Protein AF-A0A952CA63-F1 (afdb_monomer_lite)

Sequence (198 aa):
MALFRSTAGQSPQILSKDRERIIAYALTPTALRRLRESGVRHGRNVPGRVLAALIRSGDAHSPRPADAAGQKTLFDDDTPDHLPRCELTGVVTDLHLVVYGEGQGTLAKLVGPEPRFLLQKATVLSIPLEAFSPAVLDTLETIGKVPMESAAVGTLRAWFRQDGEAAWRKLERELGKAQQDLNLGPAADELPLGDAGR

Foldseek 3Di:
DWFWADFPPDFTWIWDDAPQFIWTWGFDPVLVVLCVVLVHAHGDDADLLLVLVCLQVVGTDATDGPPDDPCSVSDDDDHSPLADAWPPPRDRGFWWFWWFDDDPDIATTTHHDPVCVVRVVRTPDIGTLSPDDPVNLVVCCVVVVHPPPHPRSVSNVVSNPPPSVVSSVVSSVVSVVVCVVDVDPHDPRGDPPPPPDD

Secondary structure (DSSP, 8-state):
-EEEE--TTS--EEEEEETTEEEEEEE-HHHHHHHHHTT--TT-EE-HHHHHHHHHTTSEEEEEE---TTGGGG--S---TTS---TTT---SS-EEEEEEETTEEEEEEE-HHHHHHHTTTEEEEEEGGG--HHHHHHHHHTTSS-TT-HHHHHHHHHHTS-HHHHHHHHHHHHHHHHHH------TTSPP------

pLDDT: mean 77.12, std 14.71, range [34.22, 93.88]

Radius of gyration: 18.75 Å; chains: 1; bounding box: 57×31×50 Å

Structure (mmCIF, N/CA/C/O backbone):
data_AF-A0A952CA63-F1
#
_entry.id   AF-A0A952CA63-F1
#
loop_
_atom_site.group_PDB
_atom_site.id
_atom_site.type_symbol
_atom_site.label_atom_id
_atom_site.label_alt_id
_atom_site.label_comp_id
_atom_site.label_asym_id
_atom_site.label_entity_id
_atom_site.label_seq_id
_atom_site.pdbx_PDB_ins_code
_atom_site.Cartn_x
_atom_site.Cartn_y
_atom_site.Cartn_z
_atom_site.occupancy
_atom_site.B_iso_or_equiv
_atom_site.auth_seq_id
_atom_site.auth_comp_id
_atom_site.auth_asym_id
_atom_site.auth_atom_id
_atom_site.pdbx_PDB_model_num
ATOM 1 N N . MET A 1 1 ? -1.271 -2.518 -15.057 1.00 69.44 1 MET A N 1
ATOM 2 C CA . MET A 1 1 ? 0.198 -2.555 -15.044 1.00 69.44 1 MET A CA 1
ATOM 3 C C . MET A 1 1 ? 0.650 -1.188 -14.584 1.00 69.44 1 MET A C 1
ATOM 5 O O . MET A 1 1 ? -0.044 -0.221 -14.865 1.00 69.44 1 MET A O 1
ATOM 9 N N . ALA A 1 2 ? 1.751 -1.091 -13.846 1.00 72.12 2 ALA A N 1
ATOM 10 C CA . ALA A 1 2 ? 2.246 0.192 -13.359 1.00 72.12 2 ALA A CA 1
ATOM 11 C C . ALA A 1 2 ? 3.431 0.652 -14.222 1.00 72.12 2 ALA A C 1
ATOM 13 O O . ALA A 1 2 ? 4.198 -0.188 -14.664 1.00 72.12 2 ALA A O 1
ATOM 14 N N . LEU A 1 3 ? 3.605 1.940 -14.497 1.00 79.00 3 LEU A N 1
ATOM 15 C CA . LEU A 1 3 ? 4.649 2.462 -15.382 1.00 79.00 3 LEU A CA 1
ATOM 16 C C . LEU A 1 3 ? 5.741 3.148 -14.565 1.00 79.00 3 LEU A C 1
ATOM 18 O O . LEU A 1 3 ? 5.467 4.117 -13.859 1.00 79.00 3 LEU A O 1
ATOM 22 N N . PHE A 1 4 ? 6.986 2.694 -14.681 1.00 79.62 4 PHE A N 1
ATOM 23 C CA . PHE A 1 4 ? 8.112 3.348 -14.021 1.00 79.62 4 PHE A CA 1
ATOM 24 C C . PHE A 1 4 ? 8.582 4.577 -14.810 1.00 79.62 4 PHE A C 1
ATOM 26 O O . PHE A 1 4 ? 8.867 4.502 -16.006 1.00 79.62 4 PHE A O 1
ATOM 33 N N . ARG A 1 5 ? 8.698 5.721 -14.129 1.00 78.62 5 ARG A N 1
ATOM 34 C CA . ARG A 1 5 ? 9.211 6.978 -14.676 1.00 78.62 5 ARG A CA 1
ATOM 35 C C . ARG A 1 5 ? 10.350 7.508 -13.816 1.00 78.62 5 ARG A C 1
ATOM 37 O O . ARG A 1 5 ? 10.195 7.761 -12.627 1.00 78.62 5 ARG A O 1
ATOM 44 N N . SER A 1 6 ? 11.482 7.748 -14.458 1.00 76.44 6 SER A N 1
ATOM 45 C CA . SER A 1 6 ? 12.632 8.449 -13.890 1.00 76.44 6 SER A CA 1
ATOM 46 C C . SER A 1 6 ? 13.142 9.417 -14.952 1.00 76.44 6 SER A C 1
ATOM 48 O O . SER A 1 6 ? 13.778 8.986 -15.906 1.00 76.44 6 SER A O 1
ATOM 50 N N . THR A 1 7 ? 12.739 10.685 -14.865 1.00 74.12 7 THR A N 1
ATOM 51 C CA . THR A 1 7 ? 13.134 11.754 -15.801 1.00 74.12 7 THR A CA 1
ATOM 52 C C . THR A 1 7 ? 14.061 12.721 -15.073 1.00 74.12 7 THR A C 1
ATOM 54 O O . THR A 1 7 ? 13.845 13.004 -13.892 1.00 74.12 7 THR A O 1
ATOM 57 N N . ALA A 1 8 ? 15.085 13.238 -15.755 1.00 64.44 8 ALA A N 1
ATOM 58 C CA . ALA A 1 8 ? 15.997 14.224 -15.181 1.00 64.44 8 ALA A CA 1
ATOM 59 C C . ALA A 1 8 ? 15.233 15.437 -14.606 1.00 64.44 8 ALA A C 1
ATOM 61 O O . ALA A 1 8 ? 14.340 15.988 -15.248 1.00 64.44 8 ALA A O 1
ATOM 62 N N . GLY A 1 9 ? 15.569 15.838 -13.375 1.00 64.69 9 GLY A N 1
ATOM 63 C CA . GLY A 1 9 ? 14.931 16.966 -12.682 1.00 64.69 9 GLY A CA 1
ATOM 64 C C . GLY A 1 9 ? 13.585 16.664 -12.006 1.00 64.69 9 GLY A C 1
ATOM 65 O O . GLY A 1 9 ? 13.029 17.556 -11.372 1.00 64.69 9 GLY A O 1
ATOM 66 N N . GLN A 1 10 ? 13.066 15.432 -12.088 1.00 70.56 10 GLN A N 1
ATOM 67 C CA . GLN A 1 10 ? 11.854 15.001 -11.380 1.00 70.56 10 GLN A CA 1
ATOM 68 C C . GLN A 1 10 ? 12.144 13.827 -10.439 1.00 70.56 10 GLN A C 1
ATOM 70 O O . GLN A 1 10 ? 12.993 12.979 -10.719 1.00 70.56 10 GLN A O 1
ATOM 75 N N . SER A 1 11 ? 11.417 13.752 -9.320 1.00 75.31 11 SER A N 1
ATOM 76 C CA . SER A 1 11 ? 11.492 12.592 -8.430 1.00 75.31 11 SER A CA 1
ATOM 77 C C . SER A 1 11 ? 11.024 11.326 -9.165 1.00 75.31 11 SER A C 1
ATOM 79 O O . SER A 1 11 ? 10.005 11.371 -9.862 1.00 75.31 11 SER A O 1
ATOM 81 N N . PRO A 1 12 ? 11.743 10.196 -9.032 1.00 83.50 12 PRO A N 1
ATOM 82 C CA . PRO A 1 12 ? 11.342 8.941 -9.650 1.00 83.50 12 PRO A CA 1
ATOM 83 C C . PRO A 1 12 ? 9.990 8.492 -9.097 1.00 83.50 12 PRO A C 1
ATOM 85 O O . PRO A 1 12 ? 9.714 8.626 -7.903 1.00 83.50 12 PRO A O 1
ATOM 88 N N . GLN A 1 13 ? 9.150 7.949 -9.969 1.00 86.31 13 GLN A N 1
ATOM 89 C CA . GLN A 1 13 ? 7.789 7.566 -9.622 1.00 86.31 13 GLN A CA 1
ATOM 90 C C . GLN A 1 13 ? 7.321 6.333 -10.391 1.00 86.31 13 GLN A C 1
ATOM 92 O O . GLN A 1 13 ? 7.769 6.068 -11.507 1.00 86.31 13 GLN A O 1
ATOM 97 N N . ILE A 1 14 ? 6.380 5.599 -9.808 1.00 86.19 14 ILE A N 1
ATOM 98 C CA . ILE A 1 14 ? 5.571 4.609 -10.518 1.00 86.19 14 ILE A CA 1
ATOM 99 C C . ILE A 1 14 ? 4.185 5.203 -10.731 1.00 86.19 14 ILE A C 1
ATOM 101 O O . ILE A 1 14 ? 3.548 5.656 -9.786 1.00 86.19 14 ILE A O 1
ATOM 105 N N . LEU A 1 15 ? 3.707 5.189 -11.967 1.00 83.75 15 LEU A N 1
ATOM 106 C CA . LEU A 1 15 ? 2.344 5.563 -12.307 1.00 83.75 15 LEU A CA 1
ATOM 107 C C . LEU A 1 15 ? 1.458 4.312 -12.338 1.00 83.75 15 LEU A C 1
ATOM 109 O O . LEU A 1 15 ? 1.851 3.304 -12.915 1.00 83.75 15 LEU A O 1
ATOM 113 N N . SER A 1 16 ? 0.262 4.355 -11.762 1.00 80.94 16 SER A N 1
ATOM 114 C CA . SER A 1 16 ? -0.728 3.274 -11.867 1.00 80.94 16 SER A CA 1
ATOM 115 C C . SER A 1 16 ? -2.112 3.847 -12.131 1.00 80.94 16 SER A C 1
ATOM 117 O O . SER A 1 16 ? -2.449 4.915 -11.622 1.00 80.94 16 SER A O 1
ATOM 119 N N . LYS A 1 17 ? -2.934 3.121 -12.888 1.00 77.50 17 LYS A N 1
ATOM 120 C CA . LYS A 1 17 ? -4.353 3.440 -13.074 1.00 77.50 17 LYS A CA 1
ATOM 121 C C . LYS A 1 17 ? -5.175 2.857 -11.918 1.00 77.50 17 LYS A C 1
ATOM 123 O O . LYS A 1 17 ? -4.994 1.697 -11.570 1.00 77.50 17 LYS A O 1
ATOM 128 N N . ASP A 1 18 ? -6.072 3.640 -11.332 1.00 73.44 18 ASP A N 1
ATOM 129 C CA . ASP A 1 18 ? -7.148 3.172 -10.449 1.00 73.44 18 ASP A CA 1
ATOM 130 C C . ASP A 1 18 ? -8.469 3.716 -10.983 1.00 73.44 18 ASP A C 1
ATOM 132 O O . ASP A 1 18 ? -8.756 4.914 -10.886 1.00 73.44 18 ASP A O 1
ATOM 136 N N . ARG A 1 19 ? -9.263 2.830 -11.595 1.00 73.31 19 ARG A N 1
ATOM 137 C CA . ARG A 1 19 ? -10.460 3.201 -12.364 1.00 73.31 19 ARG A CA 1
ATOM 138 C C . ARG A 1 19 ? -10.118 4.298 -13.384 1.00 73.31 19 ARG A C 1
ATOM 140 O O . ARG A 1 19 ? -9.200 4.134 -14.172 1.00 73.31 19 ARG A O 1
ATOM 147 N N . GLU A 1 20 ? -10.792 5.443 -13.339 1.00 70.56 20 GLU A N 1
ATOM 148 C CA . GLU A 1 20 ? -10.568 6.571 -14.255 1.00 70.56 20 GLU A CA 1
ATOM 149 C C . GLU A 1 20 ? -9.397 7.489 -13.862 1.00 70.56 20 GLU A C 1
ATOM 151 O O . GLU A 1 20 ? -9.141 8.493 -14.534 1.00 70.56 20 GLU A O 1
ATOM 156 N N . ARG A 1 21 ? -8.701 7.199 -12.755 1.00 72.69 21 ARG A N 1
ATOM 157 C CA . ARG A 1 21 ? -7.649 8.059 -12.202 1.00 72.69 21 ARG A CA 1
ATOM 158 C C . ARG A 1 21 ? -6.273 7.463 -12.437 1.00 72.69 21 ARG A C 1
ATOM 160 O O . ARG A 1 21 ? -6.087 6.253 -12.366 1.00 72.69 21 ARG A O 1
ATOM 167 N N . ILE A 1 22 ? -5.295 8.335 -12.657 1.00 77.19 22 ILE A N 1
ATOM 168 C CA . ILE A 1 22 ? -3.884 7.958 -12.711 1.00 77.19 22 ILE A CA 1
ATOM 169 C C . ILE A 1 22 ? -3.218 8.495 -11.459 1.00 77.19 22 ILE A C 1
ATOM 171 O O . ILE A 1 22 ? -3.373 9.662 -11.096 1.00 77.19 22 ILE A O 1
ATOM 175 N N . ILE A 1 23 ? -2.515 7.600 -10.788 1.00 79.38 23 ILE A N 1
ATOM 176 C CA . ILE A 1 23 ? -1.904 7.817 -9.493 1.00 79.38 23 ILE A CA 1
ATOM 177 C C . ILE A 1 23 ? -0.400 7.733 -9.670 1.00 79.38 23 ILE A C 1
ATOM 179 O O . ILE A 1 23 ? 0.098 6.777 -10.262 1.00 79.38 23 ILE A O 1
ATOM 183 N N . ALA A 1 24 ? 0.314 8.708 -9.125 1.00 82.69 24 ALA A N 1
ATOM 184 C CA . ALA A 1 24 ? 1.762 8.697 -9.041 1.00 82.69 24 ALA A CA 1
ATOM 185 C C . ALA A 1 24 ? 2.214 8.302 -7.633 1.00 82.69 24 ALA A C 1
ATO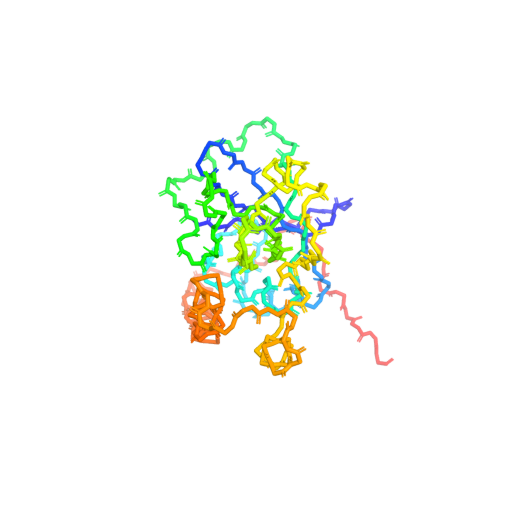M 187 O O . ALA A 1 24 ? 1.832 8.947 -6.659 1.00 82.69 24 ALA A O 1
ATOM 188 N N . TYR A 1 25 ? 3.046 7.267 -7.545 1.00 84.19 25 TYR A N 1
ATOM 189 C CA . TYR A 1 25 ? 3.726 6.829 -6.329 1.00 84.19 25 TYR A CA 1
ATOM 190 C C . TYR A 1 25 ? 5.180 7.284 -6.387 1.00 84.19 25 TYR A C 1
ATOM 192 O O . TYR A 1 25 ? 5.930 6.821 -7.248 1.00 84.19 25 TYR A O 1
ATOM 200 N N . ALA A 1 26 ? 5.581 8.177 -5.487 1.00 86.12 26 ALA A N 1
ATOM 201 C CA . ALA A 1 26 ? 6.966 8.623 -5.391 1.00 86.12 26 ALA A CA 1
ATOM 202 C C . ALA A 1 26 ? 7.845 7.500 -4.830 1.00 86.12 26 ALA A C 1
ATOM 204 O O . ALA A 1 26 ? 7.442 6.800 -3.902 1.00 86.12 26 ALA A O 1
ATOM 205 N N . LEU A 1 27 ? 9.043 7.336 -5.386 1.00 86.88 27 LEU A N 1
ATOM 206 C CA . LEU A 1 27 ? 9.969 6.271 -5.016 1.00 86.88 27 LEU A CA 1
ATOM 207 C C . LEU A 1 27 ? 11.118 6.780 -4.144 1.00 86.88 27 LEU A C 1
ATOM 209 O O . LEU A 1 27 ? 11.661 7.862 -4.380 1.00 86.88 27 LEU A O 1
ATOM 213 N N . THR A 1 28 ? 11.544 5.960 -3.183 1.00 86.50 28 THR A N 1
ATOM 214 C CA . THR A 1 28 ? 12.791 6.183 -2.438 1.00 86.50 28 THR A CA 1
ATOM 215 C C . THR A 1 28 ? 14.017 5.910 -3.330 1.00 86.50 28 THR A C 1
ATOM 217 O O . THR A 1 28 ? 13.923 5.203 -4.342 1.00 86.50 28 THR A O 1
ATOM 220 N N . PRO A 1 29 ? 15.214 6.414 -2.969 1.00 85.69 29 PRO A N 1
ATOM 221 C CA . PRO A 1 29 ? 16.451 6.047 -3.662 1.00 85.69 29 PRO A CA 1
ATOM 222 C C . PRO A 1 29 ? 16.732 4.535 -3.642 1.00 85.69 29 PRO A C 1
ATOM 224 O O . PRO A 1 29 ? 17.257 3.992 -4.615 1.00 85.69 29 PRO A O 1
ATOM 227 N N . THR A 1 30 ? 16.352 3.851 -2.558 1.00 86.88 30 THR A N 1
ATOM 228 C CA . THR A 1 30 ? 16.468 2.392 -2.413 1.00 86.88 30 THR A CA 1
ATOM 229 C C . THR A 1 30 ? 15.586 1.669 -3.428 1.00 86.88 30 THR A C 1
ATOM 231 O O . THR A 1 30 ? 16.068 0.796 -4.151 1.00 86.88 30 THR A O 1
ATOM 234 N N . ALA A 1 31 ? 14.327 2.095 -3.562 1.00 87.50 31 ALA A N 1
ATOM 235 C CA . ALA A 1 31 ? 13.388 1.581 -4.555 1.00 87.50 31 ALA A CA 1
ATOM 236 C C . ALA A 1 31 ? 13.909 1.742 -5.986 1.00 87.50 31 ALA A C 1
ATOM 238 O O . ALA A 1 31 ? 13.873 0.803 -6.783 1.00 87.50 31 ALA A O 1
ATOM 239 N N . LEU A 1 32 ? 14.413 2.941 -6.302 1.00 87.50 32 LEU A N 1
ATOM 240 C CA . LEU A 1 32 ? 14.979 3.264 -7.607 1.00 87.50 32 LEU A CA 1
ATOM 241 C C . LEU A 1 32 ? 16.140 2.327 -7.948 1.00 87.50 32 LEU A C 1
ATOM 243 O O . LEU A 1 32 ? 16.197 1.793 -9.057 1.00 87.50 32 LEU A O 1
ATOM 247 N N . ARG A 1 33 ? 17.059 2.128 -6.997 1.00 85.12 33 ARG A N 1
ATOM 248 C CA . ARG A 1 33 ? 18.209 1.242 -7.176 1.00 85.12 33 ARG A CA 1
ATOM 249 C C . ARG A 1 33 ? 17.755 -0.190 -7.441 1.00 85.12 33 ARG A C 1
ATOM 251 O O . ARG A 1 33 ? 18.141 -0.751 -8.461 1.00 85.12 33 ARG A O 1
ATOM 258 N N . ARG A 1 34 ? 16.865 -0.722 -6.599 1.00 87.94 34 ARG A N 1
ATOM 259 C CA . ARG A 1 34 ? 16.348 -2.090 -6.727 1.00 87.94 34 ARG A CA 1
ATOM 260 C C . ARG A 1 34 ? 15.659 -2.321 -8.073 1.00 87.94 34 ARG A C 1
ATOM 262 O O . ARG A 1 34 ? 15.943 -3.303 -8.745 1.00 87.94 34 ARG A O 1
ATOM 269 N N . LEU A 1 35 ? 14.810 -1.389 -8.516 1.00 86.69 35 LEU A N 1
ATOM 270 C CA . LEU A 1 35 ? 14.164 -1.467 -9.833 1.00 86.69 35 LEU A CA 1
ATOM 271 C C . LEU A 1 35 ? 15.193 -1.531 -10.970 1.00 86.69 35 LEU A C 1
ATOM 273 O O . LEU A 1 35 ? 15.054 -2.345 -11.883 1.00 86.69 35 LEU A O 1
ATOM 277 N N . ARG A 1 36 ? 16.237 -0.700 -10.910 1.00 83.75 36 ARG A N 1
ATOM 278 C CA . ARG A 1 36 ? 17.289 -0.666 -11.934 1.00 83.75 36 ARG A CA 1
ATOM 279 C C . ARG A 1 36 ? 18.155 -1.919 -11.947 1.00 83.75 36 ARG A C 1
ATOM 281 O O . ARG A 1 36 ? 18.474 -2.395 -13.039 1.00 83.75 36 ARG A O 1
ATOM 288 N N . GLU A 1 37 ? 18.504 -2.437 -10.772 1.00 82.75 37 GLU A N 1
ATOM 289 C CA . GLU A 1 37 ? 19.232 -3.700 -10.591 1.00 82.75 37 GLU A CA 1
ATOM 290 C C . GLU A 1 37 ? 18.433 -4.884 -11.146 1.00 82.75 37 GLU A C 1
ATOM 292 O O . GLU A 1 37 ? 18.996 -5.725 -11.840 1.00 82.75 37 GLU A O 1
ATOM 297 N N . SER A 1 38 ? 17.106 -4.888 -10.973 1.00 80.56 38 SER A N 1
ATOM 298 C CA . SER A 1 38 ? 16.209 -5.869 -11.601 1.00 80.56 38 SER A CA 1
ATOM 299 C C . SER A 1 38 ? 15.995 -5.650 -13.112 1.00 80.56 38 SER A C 1
ATOM 301 O O . SER A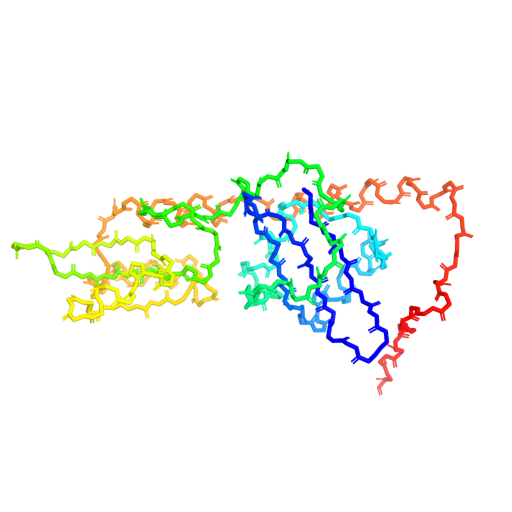 1 38 ? 15.189 -6.350 -13.722 1.00 80.56 38 SER A O 1
ATOM 303 N N . GLY A 1 39 ? 16.679 -4.681 -13.732 1.00 78.19 39 GLY A N 1
ATOM 304 C CA . GLY A 1 39 ? 16.615 -4.414 -15.174 1.00 78.19 39 GLY A CA 1
ATOM 305 C C . GLY A 1 39 ? 15.479 -3.484 -15.616 1.00 78.19 39 GLY A C 1
ATOM 306 O O . GLY A 1 39 ? 15.317 -3.240 -16.811 1.00 78.19 39 GLY A O 1
ATOM 307 N N . VAL A 1 40 ? 14.694 -2.922 -14.690 1.00 83.44 40 VAL A N 1
ATOM 308 C CA . VAL A 1 40 ? 13.639 -1.957 -15.031 1.00 83.44 40 VAL A CA 1
ATOM 309 C C . VAL A 1 40 ? 14.287 -0.636 -15.459 1.00 83.44 40 VAL A C 1
ATOM 311 O O . VAL A 1 40 ? 15.230 -0.143 -14.834 1.00 83.44 40 VAL A O 1
ATOM 314 N N . ARG A 1 41 ? 13.791 -0.065 -16.557 1.00 82.62 41 ARG A N 1
ATOM 315 C CA . ARG A 1 41 ? 14.257 1.199 -17.150 1.00 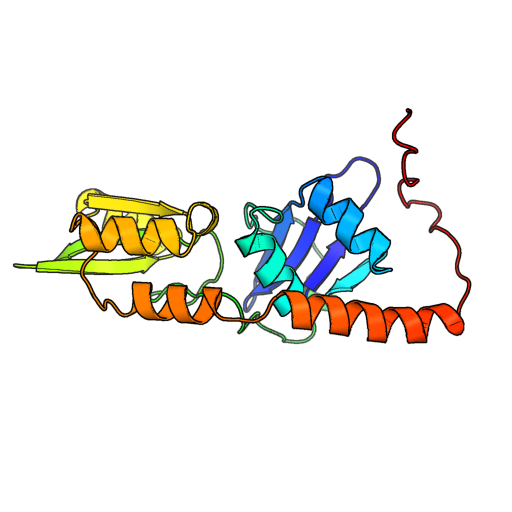82.62 41 ARG A CA 1
ATOM 316 C C . ARG A 1 41 ? 13.101 2.175 -17.295 1.00 82.62 41 ARG A C 1
ATOM 318 O O . ARG A 1 41 ? 11.940 1.765 -17.230 1.00 82.62 41 ARG A O 1
ATOM 325 N N . HIS A 1 42 ? 13.416 3.454 -17.490 1.00 78.94 42 HIS A N 1
ATOM 326 C CA . HIS A 1 42 ? 12.411 4.486 -17.745 1.00 78.94 42 HIS A CA 1
ATOM 327 C C . HIS A 1 42 ? 11.387 4.030 -18.802 1.00 78.94 42 HIS A C 1
ATOM 329 O O . HIS A 1 42 ? 11.755 3.462 -19.828 1.00 78.94 42 HIS A O 1
ATOM 335 N N . GLY A 1 43 ? 10.097 4.264 -18.549 1.00 73.44 43 GLY A N 1
ATOM 336 C CA . GLY A 1 43 ? 9.020 3.947 -19.488 1.00 73.44 43 GLY A CA 1
ATOM 337 C C . GLY A 1 43 ? 8.666 2.459 -19.567 1.00 73.44 43 GLY A C 1
ATOM 338 O O . GLY A 1 43 ? 7.849 2.075 -20.401 1.00 73.44 43 GLY A O 1
ATOM 339 N N . ARG A 1 44 ? 9.250 1.603 -18.717 1.00 79.62 44 ARG A N 1
ATOM 340 C CA . ARG A 1 44 ? 8.884 0.183 -18.638 1.00 79.62 44 ARG A CA 1
ATOM 341 C C . ARG A 1 44 ? 7.757 -0.064 -17.648 1.00 79.62 44 ARG A C 1
ATOM 343 O O . ARG A 1 44 ? 7.667 0.567 -16.592 1.00 79.62 44 ARG A O 1
ATOM 350 N N . ASN A 1 45 ? 6.936 -1.052 -17.989 1.00 79.19 45 ASN A N 1
ATOM 351 C CA . ASN A 1 45 ? 5.905 -1.547 -17.099 1.00 79.19 45 ASN A CA 1
ATOM 352 C C . ASN A 1 45 ? 6.514 -2.380 -15.965 1.00 79.19 45 ASN A C 1
ATOM 354 O O . ASN A 1 45 ? 7.454 -3.151 -16.151 1.00 79.19 45 ASN A O 1
ATOM 358 N N . VAL A 1 46 ? 5.911 -2.240 -14.797 1.00 81.31 46 VAL A N 1
ATOM 359 C CA . VAL A 1 46 ? 6.213 -2.903 -13.542 1.00 81.31 46 VAL A CA 1
ATOM 360 C C . VAL A 1 46 ? 4.952 -3.663 -13.115 1.00 81.31 46 VAL A C 1
ATOM 362 O O . VAL A 1 46 ? 3.845 -3.107 -13.155 1.00 81.31 46 VAL A O 1
ATOM 365 N N . PRO A 1 47 ? 5.073 -4.936 -12.704 1.00 82.56 47 PRO A N 1
ATOM 366 C CA . PRO A 1 47 ? 3.938 -5.697 -12.203 1.00 82.56 47 PRO A CA 1
ATOM 367 C C . PRO A 1 47 ? 3.294 -5.018 -10.988 1.00 82.56 47 PRO A C 1
ATOM 369 O O . PRO A 1 47 ? 3.990 -4.565 -10.080 1.00 82.56 47 PRO A O 1
ATOM 372 N N . GLY A 1 48 ? 1.960 -5.030 -10.900 1.00 79.50 48 GLY A N 1
ATOM 373 C CA . GLY A 1 48 ? 1.241 -4.434 -9.763 1.00 79.50 48 GLY A CA 1
ATOM 374 C C . GLY A 1 48 ? 1.644 -5.022 -8.402 1.00 79.50 48 GLY A C 1
ATOM 375 O O . GLY A 1 48 ? 1.649 -4.319 -7.397 1.00 79.50 48 GLY A O 1
ATOM 376 N N . ARG A 1 49 ? 2.075 -6.291 -8.364 1.00 82.62 49 ARG A N 1
ATOM 377 C CA . ARG A 1 49 ? 2.610 -6.935 -7.148 1.00 82.62 49 ARG A CA 1
ATOM 378 C C . ARG A 1 49 ? 3.950 -6.358 -6.690 1.00 82.62 49 ARG A C 1
ATOM 380 O O . ARG A 1 49 ? 4.214 -6.339 -5.494 1.00 82.62 49 ARG A O 1
ATOM 387 N N . VAL A 1 50 ? 4.780 -5.887 -7.620 1.00 85.62 50 VAL A N 1
ATOM 388 C CA . VAL A 1 50 ? 6.048 -5.216 -7.302 1.00 85.62 50 VAL A CA 1
ATOM 389 C C . VAL A 1 50 ? 5.765 -3.834 -6.718 1.00 85.62 50 VAL A C 1
ATOM 391 O O . VAL A 1 50 ? 6.325 -3.492 -5.683 1.00 85.62 50 VAL A O 1
ATOM 394 N N . LEU A 1 51 ? 4.812 -3.091 -7.293 1.00 85.75 51 LEU A N 1
ATOM 395 C CA . LEU A 1 51 ? 4.320 -1.845 -6.696 1.00 85.75 51 LEU A CA 1
ATOM 396 C C . LEU A 1 51 ? 3.755 -2.078 -5.282 1.00 85.75 51 LEU A C 1
ATOM 398 O O . LEU A 1 51 ? 4.119 -1.365 -4.353 1.00 85.75 51 LEU A O 1
ATOM 402 N N . ALA A 1 52 ? 2.931 -3.112 -5.088 1.00 83.25 52 ALA A N 1
ATOM 403 C CA . ALA A 1 52 ? 2.416 -3.474 -3.767 1.00 83.25 52 ALA A CA 1
ATOM 404 C C . ALA A 1 52 ? 3.540 -3.822 -2.775 1.00 83.25 52 ALA A C 1
ATOM 406 O O . ALA A 1 52 ? 3.475 -3.434 -1.611 1.00 83.25 52 ALA A O 1
ATOM 407 N N . ALA A 1 53 ? 4.587 -4.524 -3.221 1.00 86.06 53 ALA A N 1
ATOM 408 C CA . ALA A 1 53 ? 5.751 -4.823 -2.393 1.00 86.06 53 ALA A CA 1
ATOM 409 C C . ALA A 1 53 ? 6.506 -3.553 -1.973 1.00 86.06 53 ALA A C 1
ATOM 411 O O . ALA A 1 53 ? 6.826 -3.427 -0.796 1.00 86.06 53 ALA A O 1
ATOM 412 N N . LEU A 1 54 ? 6.717 -2.612 -2.900 1.00 87.94 54 LEU A N 1
ATOM 413 C CA . LEU A 1 54 ? 7.361 -1.325 -2.622 1.00 87.94 54 LEU A CA 1
ATOM 414 C C . LEU A 1 54 ? 6.552 -0.469 -1.639 1.00 87.94 54 LEU A C 1
ATOM 416 O O . LEU A 1 54 ? 7.124 0.156 -0.755 1.00 87.94 54 LEU A O 1
ATOM 420 N N . ILE A 1 55 ? 5.221 -0.457 -1.747 1.00 84.50 55 ILE A N 1
ATOM 421 C CA . ILE A 1 55 ? 4.368 0.265 -0.788 1.00 84.50 55 ILE A CA 1
ATOM 422 C C . ILE A 1 55 ? 4.505 -0.349 0.613 1.00 84.50 55 ILE A C 1
ATOM 424 O O . ILE A 1 55 ? 4.651 0.378 1.591 1.00 84.50 55 ILE A O 1
ATOM 428 N N . ARG A 1 56 ? 4.525 -1.687 0.721 1.00 82.50 56 ARG A N 1
ATOM 429 C CA . ARG A 1 56 ? 4.687 -2.385 2.012 1.00 82.50 56 ARG A CA 1
ATOM 430 C C . ARG A 1 56 ? 6.035 -2.143 2.677 1.00 82.50 56 ARG A C 1
ATOM 432 O O . ARG A 1 56 ? 6.085 -2.104 3.899 1.00 82.50 56 ARG A O 1
ATOM 439 N N . SER A 1 57 ? 7.116 -2.035 1.905 1.00 82.81 57 SER A N 1
ATOM 440 C CA . SER A 1 57 ? 8.443 -1.750 2.463 1.00 82.81 57 SER A CA 1
ATOM 441 C C . SER A 1 57 ? 8.658 -0.270 2.775 1.00 82.81 57 SER A C 1
ATOM 443 O O . SER A 1 57 ? 9.709 0.081 3.303 1.00 82.81 57 SER A O 1
ATOM 445 N N . GLY A 1 58 ? 7.685 0.597 2.467 1.00 80.12 58 GLY A N 1
ATOM 446 C CA . GLY A 1 58 ? 7.871 2.040 2.564 1.00 80.12 58 GLY A CA 1
ATOM 447 C C . GLY A 1 58 ? 8.891 2.553 1.546 1.00 80.12 58 GLY A C 1
ATOM 448 O O . GLY A 1 58 ? 9.628 3.484 1.825 1.00 80.12 58 GLY A O 1
ATOM 449 N N . ASP A 1 59 ? 8.971 1.926 0.377 1.00 86.19 59 ASP A N 1
ATOM 450 C CA . ASP A 1 59 ? 9.837 2.327 -0.733 1.00 86.19 59 ASP A CA 1
ATOM 451 C C . ASP A 1 59 ? 9.070 3.062 -1.845 1.00 86.19 59 ASP A C 1
ATOM 453 O O . ASP A 1 59 ? 9.664 3.697 -2.720 1.00 86.19 59 ASP A O 1
ATOM 457 N N . ALA A 1 60 ? 7.739 2.999 -1.797 1.00 85.56 60 ALA A N 1
ATOM 458 C CA . ALA A 1 60 ? 6.831 3.786 -2.615 1.00 85.56 60 ALA A CA 1
ATOM 459 C C . ALA A 1 60 ? 5.811 4.495 -1.714 1.00 85.56 60 ALA A C 1
ATOM 461 O O . ALA A 1 60 ? 5.124 3.848 -0.923 1.00 85.56 60 ALA A O 1
ATOM 462 N N . HIS A 1 61 ? 5.690 5.816 -1.850 1.00 79.69 61 HIS A N 1
ATOM 463 C CA . HIS A 1 61 ? 4.866 6.648 -0.971 1.00 79.69 61 HIS A CA 1
ATOM 464 C C . HIS A 1 61 ? 3.959 7.614 -1.730 1.00 79.69 61 HIS A C 1
ATOM 466 O O . HIS A 1 61 ? 4.251 8.008 -2.859 1.00 79.69 61 HIS A O 1
ATOM 472 N N . SER A 1 62 ? 2.924 8.087 -1.022 1.00 63.16 62 SER A N 1
ATOM 473 C CA . SER A 1 62 ? 2.109 9.257 -1.372 1.00 63.16 62 SER A CA 1
ATOM 474 C C . SER A 1 62 ? 1.510 9.193 -2.780 1.00 63.16 62 SER A C 1
ATOM 476 O O . SER A 1 62 ? 2.037 9.828 -3.695 1.00 63.16 62 SER A O 1
ATOM 478 N N . PRO A 1 63 ? 0.379 8.487 -2.954 1.00 63.97 63 PRO A N 1
ATOM 479 C CA . PRO A 1 63 ? -0.377 8.535 -4.193 1.00 63.97 63 PRO A CA 1
ATOM 480 C C . PRO A 1 63 ? -0.900 9.957 -4.427 1.00 63.97 63 PRO A C 1
ATOM 482 O O . PRO A 1 63 ? -1.850 10.396 -3.779 1.00 63.97 63 PRO A O 1
ATOM 485 N N . ARG A 1 64 ? -0.283 10.692 -5.351 1.00 63.34 64 ARG A N 1
ATOM 486 C CA . ARG A 1 64 ? -0.809 11.981 -5.824 1.00 63.34 64 ARG A CA 1
ATOM 487 C C . ARG A 1 64 ? -1.558 11.768 -7.136 1.00 63.34 64 ARG A C 1
ATOM 489 O O . ARG A 1 64 ? -1.167 10.883 -7.904 1.00 63.34 64 ARG A O 1
ATOM 496 N N . PRO A 1 65 ? -2.616 12.551 -7.421 1.00 58.59 65 PRO A N 1
ATOM 497 C CA . PRO A 1 65 ? -3.133 12.639 -8.778 1.00 58.59 65 PRO A CA 1
ATOM 498 C C . PRO A 1 65 ? -1.961 12.928 -9.715 1.00 58.59 65 PRO A C 1
ATOM 500 O O . PRO A 1 65 ? -1.166 13.833 -9.457 1.00 58.59 65 PRO A O 1
ATOM 503 N N . ALA A 1 66 ? -1.795 12.111 -10.750 1.00 59.09 66 ALA A N 1
ATOM 504 C CA . ALA A 1 66 ? -0.765 12.370 -11.734 1.00 59.09 66 ALA A CA 1
ATOM 505 C C . ALA A 1 66 ? -1.210 13.572 -12.578 1.00 59.09 66 ALA A C 1
ATOM 507 O O . ALA A 1 66 ? -2.089 13.455 -13.432 1.00 59.09 66 ALA A O 1
ATOM 508 N N . ASP A 1 67 ? -0.615 14.736 -12.323 1.00 48.88 67 ASP A N 1
ATOM 509 C CA . ASP A 1 67 ? -0.840 15.943 -13.113 1.00 48.88 67 ASP A CA 1
ATOM 510 C C . ASP A 1 67 ? -0.148 15.800 -14.475 1.00 48.88 67 ASP A C 1
ATOM 512 O O . ASP A 1 67 ? 0.955 16.301 -14.688 1.00 48.88 67 ASP A O 1
ATOM 516 N N . ALA A 1 68 ? -0.754 15.081 -15.421 1.00 47.97 68 ALA A N 1
ATOM 517 C CA . ALA A 1 68 ? -0.420 15.291 -16.826 1.00 47.97 68 ALA A CA 1
ATOM 518 C C . ALA A 1 68 ? -1.558 14.908 -17.776 1.00 47.97 68 ALA A C 1
ATOM 520 O O . ALA A 1 68 ? -2.060 13.780 -17.783 1.00 47.97 68 ALA A O 1
ATOM 521 N N . ALA A 1 69 ? -1.892 15.848 -18.659 1.00 40.28 69 ALA A N 1
ATOM 522 C CA . ALA A 1 69 ? -2.687 15.581 -19.848 1.00 40.28 69 ALA A CA 1
ATOM 523 C C . ALA A 1 69 ? -1.997 14.506 -20.718 1.00 40.28 69 ALA A C 1
ATOM 525 O O . ALA A 1 69 ? -0.781 14.534 -20.898 1.00 40.28 69 ALA A O 1
ATOM 526 N N . GLY A 1 70 ? -2.767 13.547 -21.245 1.00 49.16 70 GLY A N 1
ATOM 527 C CA . GLY A 1 70 ? -2.276 12.509 -22.168 1.00 49.16 70 GLY A CA 1
ATOM 528 C C . GLY A 1 70 ? -1.868 11.164 -21.548 1.00 49.16 70 GLY A C 1
ATOM 529 O O . GLY A 1 70 ? -1.550 10.243 -22.287 1.00 49.16 70 GLY A O 1
ATOM 530 N N . GLN A 1 71 ? -1.921 10.988 -20.221 1.00 53.03 71 GLN A N 1
ATOM 531 C CA . GLN A 1 71 ? -1.545 9.709 -19.588 1.00 53.03 71 GLN A CA 1
ATOM 532 C C . GLN A 1 71 ? -2.634 8.615 -19.655 1.00 53.03 71 GLN A C 1
ATOM 534 O O . GLN A 1 71 ? -2.345 7.451 -19.381 1.00 53.03 71 GLN A O 1
ATOM 539 N N . LYS A 1 72 ? -3.876 8.951 -20.043 1.00 49.16 72 LYS A N 1
ATOM 540 C CA . LYS A 1 72 ? -4.995 7.987 -20.160 1.00 49.16 72 LYS A CA 1
ATOM 541 C C . LYS A 1 72 ? -4.728 6.858 -21.164 1.00 49.16 72 LYS A C 1
ATOM 543 O O . LYS A 1 72 ? -5.282 5.781 -21.004 1.00 49.16 72 LYS A O 1
ATOM 548 N N . THR A 1 73 ? -3.867 7.090 -22.153 1.00 53.03 73 THR A N 1
ATOM 549 C CA . THR A 1 73 ? -3.473 6.117 -23.186 1.00 53.03 73 THR A CA 1
ATOM 550 C C . THR A 1 73 ? -2.296 5.221 -22.786 1.00 53.03 73 THR A C 1
ATOM 552 O O . THR A 1 73 ? -1.901 4.375 -23.578 1.00 53.03 73 THR A O 1
ATOM 555 N N . LEU A 1 74 ? -1.718 5.385 -21.588 1.00 54.59 74 LEU A N 1
ATOM 556 C CA . LEU A 1 74 ? -0.559 4.597 -21.134 1.00 54.59 74 LEU A CA 1
ATOM 557 C C . LEU A 1 74 ? -0.942 3.296 -20.410 1.00 54.59 74 LEU A C 1
ATOM 559 O O . LEU A 1 74 ? -0.066 2.484 -20.119 1.00 54.59 74 LEU A O 1
ATOM 563 N N . PHE A 1 75 ? -2.224 3.108 -20.091 1.00 56.53 75 PHE A N 1
ATOM 564 C CA . PHE A 1 75 ? -2.701 2.010 -19.256 1.00 56.53 75 PHE A CA 1
ATOM 565 C C . PHE A 1 75 ? -3.911 1.326 -19.893 1.00 56.53 75 PHE A C 1
ATOM 567 O O . PHE A 1 75 ? -5.015 1.877 -19.860 1.00 56.53 75 PHE A O 1
ATOM 574 N N . ASP A 1 76 ? -3.713 0.108 -20.399 1.00 53.19 76 ASP A N 1
ATOM 575 C CA . ASP A 1 76 ? -4.816 -0.837 -20.581 1.00 53.19 76 ASP A CA 1
ATOM 576 C C . ASP A 1 76 ? -5.403 -1.174 -19.202 1.00 53.19 76 ASP A C 1
ATOM 578 O O . ASP A 1 76 ? -4.668 -1.212 -18.208 1.00 53.19 76 ASP A O 1
ATOM 582 N N . ASP A 1 77 ? -6.728 -1.329 -19.129 1.00 48.28 77 ASP A N 1
ATOM 583 C CA . ASP A 1 77 ? -7.489 -1.534 -17.891 1.00 48.28 77 ASP A CA 1
ATOM 584 C C . ASP A 1 77 ? -6.898 -2.650 -17.029 1.00 48.28 77 ASP A C 1
ATOM 586 O O . ASP A 1 77 ? -7.114 -3.836 -17.255 1.00 48.28 77 ASP A O 1
ATOM 590 N N . ASP A 1 78 ? -6.139 -2.250 -16.018 1.00 53.44 78 ASP A N 1
ATOM 591 C CA . ASP A 1 78 ? -5.502 -3.174 -15.097 1.00 53.44 78 ASP A CA 1
ATOM 592 C C . ASP A 1 78 ? -5.422 -2.478 -13.741 1.00 53.44 78 ASP A C 1
ATOM 594 O O . ASP A 1 78 ? -4.408 -1.893 -13.336 1.00 53.44 78 ASP A O 1
ATOM 598 N N . THR A 1 79 ? -6.592 -2.451 -13.102 1.00 56.09 79 THR A N 1
ATOM 599 C CA . THR A 1 79 ? -6.790 -1.982 -11.735 1.00 56.09 79 THR A CA 1
ATOM 600 C C . THR A 1 79 ? -5.875 -2.779 -10.803 1.00 56.09 79 THR A C 1
ATOM 602 O O . THR A 1 79 ? -5.796 -3.999 -10.926 1.00 56.09 79 THR A O 1
ATOM 605 N N . PRO A 1 80 ? -5.180 -2.145 -9.845 1.00 60.34 80 PRO A N 1
ATOM 606 C CA . PRO A 1 80 ? -4.266 -2.852 -8.962 1.00 60.34 80 PRO A CA 1
ATOM 607 C C . PRO A 1 80 ? -5.044 -3.674 -7.922 1.00 60.34 80 PRO A C 1
ATOM 609 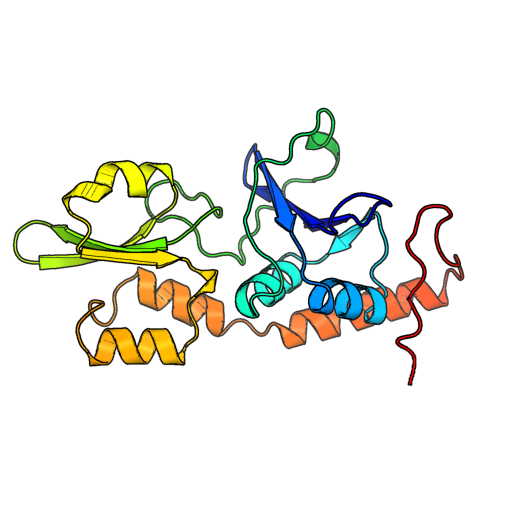O O . PRO A 1 80 ? -5.168 -3.283 -6.766 1.00 60.34 80 PRO A O 1
ATOM 612 N N . ASP A 1 81 ? -5.522 -4.855 -8.316 1.00 68.06 81 ASP A N 1
ATOM 613 C CA . ASP A 1 81 ? -6.272 -5.800 -7.466 1.00 68.06 81 ASP A CA 1
ATOM 614 C C . ASP A 1 81 ? -5.439 -6.391 -6.323 1.00 68.06 81 ASP A C 1
ATOM 616 O O . ASP A 1 81 ? -5.924 -7.131 -5.470 1.00 68.06 81 ASP A O 1
ATOM 620 N N . HIS A 1 82 ? -4.149 -6.075 -6.301 1.00 74.88 82 HIS A N 1
ATOM 621 C CA . HIS A 1 82 ? -3.225 -6.486 -5.257 1.00 74.88 82 HIS A CA 1
ATOM 622 C C . HIS A 1 82 ? -3.119 -5.471 -4.117 1.00 74.88 82 HIS A C 1
ATOM 624 O O . HIS A 1 82 ? -2.537 -5.806 -3.085 1.00 74.88 82 HIS A O 1
ATOM 630 N N . LEU A 1 83 ? -3.657 -4.260 -4.292 1.00 80.81 83 LEU A N 1
ATOM 631 C CA . LEU A 1 83 ? -3.675 -3.233 -3.257 1.00 80.81 83 LEU A CA 1
ATOM 632 C C . LEU A 1 83 ? -4.963 -3.325 -2.430 1.00 80.81 83 LEU A C 1
ATOM 634 O O . LEU A 1 83 ? -6.027 -3.617 -2.982 1.00 80.81 83 LEU A O 1
ATOM 638 N N . PRO A 1 84 ? -4.899 -3.047 -1.116 1.00 86.38 84 PRO A N 1
ATOM 639 C CA . PRO A 1 84 ? -6.096 -2.825 -0.322 1.00 86.38 84 PRO A CA 1
ATOM 640 C C . PRO A 1 84 ? -6.938 -1.696 -0.925 1.00 86.38 84 PRO A C 1
ATOM 642 O O . PRO A 1 84 ? -6.417 -0.802 -1.595 1.00 86.38 84 PRO A O 1
ATOM 645 N N . ARG A 1 85 ? -8.247 -1.733 -0.677 1.00 88.44 85 ARG A N 1
ATOM 646 C CA . ARG A 1 85 ? -9.206 -0.738 -1.164 1.00 88.44 85 ARG A CA 1
ATOM 647 C C . ARG A 1 85 ? -9.973 -0.141 0.001 1.00 88.44 85 ARG A C 1
ATOM 649 O O . ARG A 1 85 ? -10.219 -0.812 0.999 1.00 88.44 85 ARG A O 1
ATOM 656 N N . CYS A 1 86 ? -10.392 1.109 -0.157 1.00 89.81 86 CYS A N 1
ATOM 657 C CA . CYS A 1 86 ? -11.339 1.722 0.758 1.00 89.81 86 CYS A CA 1
ATOM 658 C C . CYS A 1 86 ? -12.643 0.917 0.764 1.00 89.81 86 CYS A C 1
ATOM 660 O O . CYS A 1 86 ? -13.240 0.701 -0.286 1.00 89.81 86 CYS A O 1
ATOM 662 N N . GLU A 1 87 ? -13.130 0.545 1.942 1.00 90.62 87 GLU A N 1
ATOM 663 C CA . GLU A 1 87 ? -14.355 -0.249 2.094 1.00 90.62 87 GLU A CA 1
ATOM 664 C C . GLU A 1 87 ? -15.628 0.508 1.681 1.00 90.62 87 GLU A C 1
ATOM 666 O O . GLU A 1 87 ? -16.661 -0.106 1.441 1.00 90.62 87 GLU A O 1
ATOM 671 N N . LEU A 1 88 ? -15.562 1.841 1.584 1.00 88.75 88 LEU A N 1
ATOM 672 C CA . LEU A 1 88 ? -16.713 2.697 1.278 1.00 88.75 88 LEU A CA 1
ATOM 673 C C . LEU A 1 88 ? -16.728 3.181 -0.173 1.00 88.75 88 LEU A C 1
ATOM 675 O O . LEU A 1 88 ? -17.783 3.244 -0.795 1.00 88.75 88 LEU A O 1
ATOM 679 N N . THR A 1 89 ? -15.566 3.527 -0.728 1.00 87.38 89 THR A N 1
ATOM 680 C CA . THR A 1 89 ? -15.468 4.094 -2.083 1.00 87.38 89 THR A CA 1
ATOM 681 C C . THR A 1 89 ? -14.689 3.205 -3.045 1.00 87.38 89 THR A C 1
ATOM 683 O O . THR A 1 89 ? -14.772 3.391 -4.258 1.00 87.38 89 THR A O 1
ATOM 686 N N . GLY A 1 90 ? -13.927 2.228 -2.549 1.00 84.50 90 GLY A N 1
ATOM 687 C CA . GLY A 1 90 ? -13.100 1.310 -3.338 1.00 84.50 90 GLY A CA 1
ATOM 688 C C . GLY A 1 90 ? -11.818 1.906 -3.933 1.00 84.50 90 GLY A C 1
ATOM 689 O O . GLY A 1 90 ? -11.140 1.212 -4.692 1.00 84.50 90 GLY A O 1
ATOM 690 N N . VAL A 1 91 ? -11.484 3.161 -3.607 1.0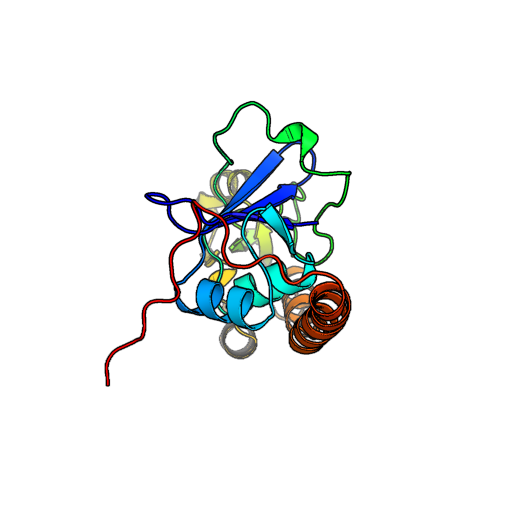0 83.44 91 VAL A N 1
ATOM 691 C CA . VAL A 1 91 ? -10.217 3.796 -4.018 1.00 83.44 91 VAL A CA 1
ATOM 692 C C . VAL A 1 91 ? -9.021 3.109 -3.360 1.00 83.44 91 VAL A C 1
ATOM 694 O O . VAL A 1 91 ? -9.159 2.563 -2.265 1.00 83.44 91 VAL A O 1
ATOM 697 N N . VAL A 1 92 ? -7.850 3.160 -3.996 1.00 82.19 92 VAL A N 1
ATOM 698 C CA . VAL A 1 92 ? -6.595 2.580 -3.454 1.00 82.19 92 VAL A CA 1
ATOM 699 C C . VAL A 1 92 ? -5.629 3.621 -2.880 1.00 82.19 92 VAL A C 1
ATOM 701 O O . VAL A 1 92 ? -4.536 3.287 -2.428 1.00 82.19 92 VAL A O 1
ATOM 704 N N . THR A 1 93 ? -5.995 4.899 -2.939 1.00 80.38 93 THR A N 1
ATOM 705 C CA . THR A 1 93 ? -5.117 6.020 -2.584 1.00 80.38 93 THR A CA 1
ATOM 706 C C . THR A 1 93 ? -5.333 6.509 -1.163 1.00 80.38 93 THR A C 1
ATOM 708 O O . THR A 1 93 ? -6.488 6.667 -0.765 1.00 80.38 93 THR A O 1
ATOM 711 N N . ASP A 1 94 ? -4.238 6.861 -0.477 1.00 82.06 94 ASP A N 1
ATOM 712 C CA . ASP A 1 94 ? -4.238 7.511 0.846 1.00 82.06 94 ASP A CA 1
ATOM 713 C C . ASP A 1 94 ? -5.146 6.760 1.829 1.00 82.06 94 ASP A C 1
ATOM 715 O O . ASP A 1 94 ? -6.070 7.306 2.437 1.00 82.06 94 ASP A O 1
ATOM 719 N N . LEU A 1 95 ? -4.938 5.442 1.883 1.00 88.12 95 LEU A N 1
ATOM 720 C CA . LEU A 1 95 ? -5.724 4.560 2.724 1.00 88.12 95 LEU A CA 1
ATOM 721 C C . LEU A 1 95 ? -5.231 4.630 4.159 1.00 88.12 95 LEU A C 1
ATOM 723 O O . LEU A 1 95 ? -4.044 4.477 4.438 1.00 88.12 95 LEU A O 1
ATOM 727 N N . HIS A 1 96 ? -6.178 4.800 5.069 1.00 92.56 96 HIS A N 1
ATOM 728 C CA . HIS A 1 96 ? -5.953 4.737 6.499 1.00 92.56 96 HIS A CA 1
ATOM 729 C C . HIS A 1 96 ? -6.775 3.603 7.101 1.00 92.56 96 HIS A C 1
ATOM 731 O O . HIS A 1 96 ? -7.938 3.412 6.738 1.00 92.56 96 HIS A O 1
ATOM 737 N N . LEU A 1 97 ? -6.202 2.899 8.077 1.00 93.25 97 LEU A N 1
ATOM 738 C CA . LEU A 1 97 ? -7.005 2.145 9.030 1.00 93.25 97 LEU A CA 1
ATOM 739 C C . LEU A 1 97 ? -7.599 3.149 10.015 1.00 93.25 97 LEU A C 1
ATOM 741 O O . LEU A 1 97 ? -6.866 3.782 10.782 1.00 93.25 97 LEU A O 1
ATOM 745 N N . VAL A 1 98 ? -8.917 3.308 9.972 1.00 93.69 98 VAL A N 1
ATOM 746 C CA . VAL A 1 98 ? -9.646 4.218 10.850 1.00 93.69 98 VAL A CA 1
ATOM 747 C C . VAL A 1 98 ? -10.504 3.420 11.809 1.00 93.69 98 VAL A C 1
ATOM 749 O O . VAL A 1 98 ? -11.320 2.600 11.388 1.00 93.69 98 VAL A O 1
ATOM 752 N N . VAL A 1 99 ? -10.318 3.693 13.099 1.00 92.31 99 VAL A N 1
ATOM 753 C CA . VAL A 1 99 ? -11.175 3.191 14.170 1.00 92.31 99 VAL A CA 1
ATOM 754 C C . VAL A 1 99 ? -12.071 4.328 14.621 1.00 92.31 99 VAL A C 1
ATOM 756 O O . VAL A 1 99 ? -11.576 5.386 15.017 1.00 92.31 99 VAL A O 1
ATOM 759 N N . TYR A 1 100 ? -13.378 4.121 14.558 1.00 89.94 100 TYR A N 1
ATOM 760 C CA . TYR A 1 100 ? -14.370 5.114 14.952 1.00 89.94 100 TYR A CA 1
ATOM 761 C C . TYR A 1 100 ? -15.492 4.463 15.767 1.00 89.94 100 TYR A C 1
ATOM 763 O O . TYR A 1 100 ? -15.728 3.255 15.679 1.00 89.94 100 TYR A O 1
ATOM 771 N N . GLY A 1 101 ? -16.139 5.258 16.619 1.00 82.81 101 GLY A N 1
ATOM 772 C CA . GLY A 1 101 ? -17.285 4.801 17.407 1.00 82.81 101 GLY A CA 1
ATOM 773 C C . GLY A 1 101 ? -18.554 4.757 16.558 1.00 82.81 101 GLY A C 1
ATOM 774 O O . GLY A 1 101 ? -18.894 5.752 15.918 1.00 82.81 101 GLY A O 1
ATOM 775 N N . GLU A 1 102 ? -19.267 3.631 16.568 1.00 74.94 102 GLU A N 1
ATOM 776 C CA . GLU A 1 102 ? -20.569 3.475 15.913 1.00 74.94 102 GLU A CA 1
ATOM 777 C C . GLU A 1 102 ? -21.551 2.811 16.894 1.00 74.94 102 GLU A C 1
ATOM 779 O O . GLU A 1 102 ? -21.421 1.639 17.252 1.00 74.94 102 GLU A O 1
ATOM 784 N N . GLY A 1 103 ? -22.524 3.583 17.390 1.00 73.31 103 GLY A N 1
ATOM 785 C CA . GLY A 1 103 ? -23.480 3.111 18.397 1.00 73.31 103 GLY A CA 1
ATOM 786 C C . GLY A 1 103 ? -22.809 2.736 19.727 1.00 73.31 103 GLY A C 1
ATOM 787 O O . GLY A 1 103 ? -22.181 3.581 20.360 1.00 73.31 103 GLY A O 1
ATOM 788 N N . GLN A 1 104 ? -22.971 1.478 20.162 1.00 63.62 104 GLN A N 1
ATOM 789 C CA . GLN A 1 104 ? -22.368 0.941 21.396 1.00 63.62 104 GLN A CA 1
ATOM 790 C C . GLN A 1 104 ? -21.009 0.247 21.183 1.00 63.62 104 GLN A C 1
ATOM 792 O O . GLN A 1 104 ? -20.471 -0.331 22.125 1.00 63.62 104 GLN A O 1
ATOM 797 N N . GLY A 1 105 ? -20.450 0.279 19.970 1.00 76.19 105 GLY A N 1
ATOM 798 C CA . GLY A 1 105 ? -19.201 -0.409 19.640 1.00 76.19 105 GLY A CA 1
ATOM 799 C C . GLY A 1 105 ? -18.180 0.475 18.930 1.00 76.19 105 GLY A C 1
ATOM 800 O O . GLY A 1 105 ? -18.464 1.597 18.506 1.00 76.19 105 GLY A O 1
ATOM 801 N N . THR A 1 106 ? -16.969 -0.056 18.788 1.00 84.81 106 THR A N 1
ATOM 802 C CA . THR A 1 106 ? -15.923 0.492 17.921 1.00 84.81 106 THR A CA 1
ATOM 803 C C . THR A 1 106 ? -15.802 -0.365 16.670 1.00 84.81 106 THR A C 1
ATOM 805 O O . THR A 1 106 ? -15.816 -1.594 16.736 1.00 84.81 106 THR A O 1
ATOM 808 N N . LEU A 1 107 ? -15.669 0.284 15.517 1.00 89.12 107 LEU A N 1
ATOM 809 C CA . LEU A 1 107 ? -15.436 -0.382 14.240 1.00 89.12 107 LEU A CA 1
ATOM 810 C C . LEU A 1 107 ? -14.110 0.077 13.655 1.00 89.12 107 LEU A C 1
ATOM 812 O O . LEU A 1 107 ? -13.735 1.238 13.802 1.00 89.12 107 LEU A O 1
ATOM 816 N N . ALA A 1 108 ? -13.427 -0.834 12.966 1.00 92.19 108 ALA A N 1
ATOM 817 C CA . ALA A 1 108 ? -12.238 -0.537 12.181 1.00 92.19 108 ALA A CA 1
ATOM 818 C C . ALA A 1 108 ? -12.524 -0.762 10.698 1.00 92.19 108 ALA A C 1
ATOM 820 O O . ALA A 1 108 ? -12.994 -1.836 10.322 1.00 92.19 108 ALA A O 1
ATOM 821 N N . LYS A 1 109 ? -12.224 0.246 9.873 1.00 93.88 109 LYS A N 1
ATOM 822 C CA . LYS A 1 109 ? -12.370 0.190 8.414 1.00 93.88 109 LYS A CA 1
ATOM 823 C C . LYS A 1 109 ? -11.154 0.771 7.708 1.00 93.88 109 LYS A C 1
ATOM 825 O O . LYS A 1 109 ? -10.549 1.731 8.188 1.00 93.88 109 LYS A O 1
ATOM 830 N N . LEU A 1 110 ? -10.839 0.237 6.533 1.00 93.00 110 LEU A N 1
ATOM 831 C CA . LEU A 1 110 ? -9.941 0.879 5.579 1.00 93.00 110 LEU A CA 1
ATOM 832 C C . LEU A 1 110 ? -10.691 1.980 4.833 1.00 93.00 110 LEU A C 1
ATOM 834 O O . LEU A 1 110 ? -11.643 1.728 4.090 1.00 93.00 110 LEU A O 1
ATOM 838 N N . VAL A 1 111 ? -10.256 3.222 5.014 1.00 92.81 111 VAL A N 1
ATOM 839 C CA . VAL A 1 111 ? -10.913 4.394 4.430 1.00 92.81 111 VAL A CA 1
ATOM 840 C C . VAL A 1 111 ? -9.936 5.260 3.653 1.00 92.81 111 VAL A C 1
ATOM 842 O O . VAL A 1 111 ? -8.799 5.465 4.068 1.00 92.81 111 VAL A O 1
ATOM 845 N N . GLY A 1 112 ? -10.400 5.764 2.510 1.00 89.31 112 GLY A N 1
ATOM 846 C CA . GLY A 1 112 ? -9.697 6.779 1.732 1.00 89.31 112 GLY A CA 1
ATOM 847 C C . GLY A 1 112 ? -10.000 8.205 2.218 1.00 89.31 112 GLY A C 1
ATOM 848 O O . GLY A 1 112 ? -10.743 8.384 3.189 1.00 89.31 112 GLY A O 1
ATOM 849 N N . PRO A 1 113 ? -9.486 9.232 1.517 1.00 88.31 113 PRO A N 1
ATOM 850 C CA . PRO A 1 113 ? -9.530 10.627 1.963 1.00 88.31 113 PRO A CA 1
ATOM 851 C C . PRO A 1 113 ? -10.934 11.163 2.256 1.00 88.31 113 PRO A C 1
ATOM 853 O O . PRO A 1 113 ? -11.168 11.755 3.306 1.00 88.31 113 PRO A O 1
ATOM 856 N N . GLU A 1 114 ? -11.878 10.950 1.336 1.00 88.44 114 GLU A N 1
ATOM 857 C CA . GLU A 1 114 ? -13.226 11.517 1.435 1.00 88.44 114 GLU A CA 1
ATOM 858 C C . GLU A 1 114 ? -14.015 10.923 2.618 1.00 88.44 114 GLU A C 1
ATOM 860 O O . GLU A 1 114 ? -14.439 11.694 3.483 1.00 88.44 114 GLU A O 1
ATOM 865 N N . PRO A 1 115 ? -14.135 9.588 2.778 1.00 89.62 115 PRO A N 1
ATOM 866 C CA . PRO A 1 115 ? -14.765 9.040 3.975 1.00 89.62 115 PRO A CA 1
ATOM 867 C C . PRO A 1 115 ? -14.013 9.363 5.268 1.00 89.62 115 PRO A C 1
ATOM 869 O O . PRO A 1 115 ? -14.646 9.577 6.299 1.00 89.62 115 PRO A O 1
ATOM 872 N N . ARG A 1 116 ? -12.675 9.452 5.233 1.00 90.88 116 ARG A N 1
ATOM 873 C CA . ARG A 1 116 ? -11.871 9.857 6.395 1.00 90.88 116 ARG A CA 1
ATOM 874 C C . ARG A 1 116 ? -12.219 11.272 6.860 1.00 90.88 116 ARG A C 1
ATOM 876 O O . ARG A 1 116 ? -12.336 11.499 8.062 1.00 90.88 116 ARG A O 1
ATOM 883 N N . PHE A 1 117 ? -12.430 12.199 5.925 1.00 90.00 117 PHE A N 1
ATOM 884 C CA . PHE A 1 117 ? -12.883 13.556 6.229 1.00 90.00 117 PHE A CA 1
ATOM 885 C C . PHE A 1 117 ? -14.290 13.569 6.846 1.00 90.00 117 PHE A C 1
ATOM 887 O O . PHE A 1 117 ? -14.524 14.269 7.830 1.00 90.00 117 PHE A O 1
ATOM 894 N N . LEU A 1 118 ? -15.216 12.760 6.323 1.00 89.00 118 LEU A N 1
ATOM 895 C CA . LEU A 1 118 ? -16.580 12.665 6.859 1.00 89.00 118 LEU A CA 1
ATOM 896 C C . LEU A 1 118 ? -16.612 12.072 8.277 1.00 89.00 118 LEU A C 1
ATOM 898 O O . LEU A 1 118 ? -17.342 12.560 9.138 1.00 89.00 118 LEU A O 1
ATOM 902 N N . LEU A 1 119 ? -15.787 11.056 8.539 1.00 87.94 119 LEU A N 1
ATOM 903 C CA . LEU A 1 119 ? -15.723 10.354 9.825 1.00 87.94 119 LEU A CA 1
ATOM 904 C C . LEU A 1 119 ? -14.864 11.066 10.878 1.00 87.94 119 LEU A C 1
ATOM 906 O O . LEU A 1 119 ? -14.836 10.636 12.028 1.00 87.94 119 LEU A O 1
ATOM 910 N N . GLN A 1 120 ? -14.186 12.166 10.531 1.00 87.31 120 GLN A N 1
ATOM 911 C CA . GLN A 1 120 ? -13.167 12.815 11.370 1.00 87.31 120 GLN A CA 1
ATOM 912 C C . GLN A 1 120 ? -13.591 13.064 12.827 1.00 87.31 120 GLN A C 1
ATOM 914 O O . GLN A 1 120 ? -12.772 12.927 13.728 1.00 87.31 120 GLN A O 1
ATOM 919 N N . LYS A 1 121 ? -14.868 13.394 13.072 1.00 86.50 121 LYS A N 1
ATOM 920 C CA . LYS A 1 121 ? -15.387 13.695 14.418 1.00 86.50 121 LYS A CA 1
ATOM 921 C C . LYS A 1 121 ? -15.623 12.451 15.278 1.00 86.50 121 LYS A C 1
ATOM 923 O O . LYS A 1 121 ? -15.635 12.567 16.497 1.00 86.50 121 LYS A O 1
ATOM 928 N N . ALA A 1 122 ? -15.845 11.297 14.654 1.00 87.75 122 ALA A N 1
ATOM 929 C CA . ALA A 1 122 ? -16.079 10.019 15.328 1.00 87.75 122 ALA A CA 1
ATOM 930 C C . ALA A 1 122 ? -14.808 9.154 15.411 1.00 87.75 122 ALA A C 1
ATOM 932 O O . ALA A 1 122 ? -14.791 8.137 16.107 1.00 87.75 122 ALA A O 1
ATOM 933 N N . THR A 1 123 ? -13.755 9.546 14.690 1.00 90.25 123 THR A N 1
ATOM 934 C CA . THR A 1 123 ? -12.477 8.842 14.624 1.00 90.25 123 THR A CA 1
ATOM 935 C C . THR A 1 123 ? -11.719 8.926 15.944 1.00 90.25 123 THR A C 1
ATOM 937 O O . THR A 1 123 ? -11.386 10.004 16.426 1.00 90.25 123 THR A O 1
ATOM 940 N N . VAL A 1 124 ? -11.381 7.761 16.487 1.00 90.12 124 VAL A N 1
ATOM 941 C CA . VAL A 1 124 ? -10.541 7.593 17.679 1.00 90.12 124 VAL A CA 1
ATOM 942 C C . VAL A 1 124 ? -9.092 7.295 17.286 1.00 90.12 124 VAL A C 1
ATOM 944 O O . VAL A 1 124 ? -8.160 7.686 17.986 1.00 90.12 124 VAL A O 1
ATOM 947 N N . LEU A 1 125 ? -8.890 6.616 16.155 1.00 91.19 125 LEU A N 1
ATOM 948 C CA . LEU A 1 125 ? -7.575 6.266 15.628 1.00 91.19 125 LEU A CA 1
ATOM 949 C C . LEU A 1 125 ? -7.578 6.365 14.106 1.00 91.19 125 LEU A C 1
ATOM 951 O O . LEU A 1 125 ? -8.510 5.900 13.458 1.00 91.19 125 LEU A O 1
ATOM 955 N N . SER A 1 126 ? -6.518 6.931 13.536 1.00 92.38 126 SER A N 1
ATOM 956 C CA . SER A 1 126 ? -6.301 6.985 12.092 1.00 92.38 126 SER A CA 1
ATOM 957 C C . SER A 1 126 ? -4.823 6.790 11.807 1.00 92.38 126 SER A C 1
ATOM 959 O O . SER A 1 126 ? -4.009 7.639 12.167 1.00 92.38 126 SER A O 1
ATOM 961 N N . ILE A 1 127 ? -4.474 5.667 11.184 1.00 90.62 127 ILE A N 1
ATOM 962 C CA . ILE A 1 127 ? -3.086 5.320 10.864 1.00 90.62 127 ILE A CA 1
ATOM 963 C C . ILE A 1 127 ? -2.985 5.092 9.351 1.00 90.62 127 ILE A C 1
ATOM 965 O O . ILE A 1 127 ? -3.796 4.330 8.818 1.00 90.62 127 ILE A O 1
ATOM 969 N N . PRO A 1 128 ? -2.034 5.739 8.651 1.00 88.81 128 PRO A N 1
ATOM 970 C CA . PRO A 1 128 ? -1.823 5.522 7.223 1.00 88.81 128 PRO A CA 1
ATOM 971 C C . PRO A 1 128 ? -1.296 4.110 6.948 1.00 88.81 128 PRO A C 1
ATOM 973 O O . PRO A 1 128 ? -0.562 3.542 7.759 1.00 88.81 128 PRO A O 1
ATOM 976 N N . LEU A 1 129 ? -1.661 3.545 5.797 1.00 85.25 129 LEU A N 1
ATOM 977 C CA . LEU A 1 129 ? -1.310 2.176 5.416 1.00 85.25 129 LEU A CA 1
ATOM 978 C C . LEU A 1 129 ? 0.207 1.921 5.434 1.00 85.25 129 LEU A C 1
ATOM 980 O O . LEU A 1 129 ? 0.646 0.849 5.842 1.00 85.25 129 LEU A O 1
ATOM 984 N N . GLU A 1 130 ? 1.001 2.915 5.042 1.00 77.38 130 GLU A N 1
ATOM 985 C CA . GLU A 1 130 ? 2.465 2.857 4.972 1.00 77.38 130 GLU A CA 1
ATOM 986 C C . GLU A 1 130 ? 3.134 2.734 6.350 1.00 77.38 130 GLU A C 1
ATOM 988 O O . GLU A 1 130 ? 4.292 2.336 6.436 1.00 77.38 130 GLU A O 1
ATOM 993 N N . ALA A 1 131 ? 2.423 3.062 7.434 1.00 84.00 131 ALA A N 1
ATOM 994 C CA . ALA A 1 131 ? 2.924 2.918 8.800 1.00 84.00 131 ALA A CA 1
ATOM 995 C C . ALA A 1 131 ? 2.672 1.518 9.392 1.00 84.00 131 ALA A C 1
ATOM 997 O O . ALA A 1 131 ? 3.107 1.237 10.512 1.00 84.00 131 ALA A O 1
ATOM 998 N N . PHE A 1 132 ? 1.968 0.634 8.676 1.00 85.31 132 PHE A N 1
ATOM 999 C CA . PHE A 1 132 ? 1.670 -0.707 9.164 1.00 85.31 132 PHE A CA 1
ATOM 1000 C C . PHE A 1 132 ? 2.740 -1.728 8.795 1.00 85.31 132 PHE A C 1
ATOM 1002 O O . PHE A 1 132 ? 3.196 -1.836 7.661 1.00 85.31 132 PHE A O 1
ATOM 1009 N N . SER A 1 133 ? 3.023 -2.584 9.767 1.00 85.31 133 SER A N 1
ATOM 1010 C CA . SER A 1 133 ? 3.652 -3.886 9.585 1.00 85.31 133 SER A CA 1
ATOM 1011 C C . SER A 1 133 ? 2.798 -4.948 10.288 1.00 85.31 133 SER A C 1
ATOM 1013 O O . SER A 1 133 ? 1.957 -4.591 11.123 1.00 85.31 133 SER A O 1
ATOM 1015 N N . PRO A 1 134 ? 3.005 -6.250 10.016 1.00 87.38 134 PRO A N 1
ATOM 1016 C CA . PRO A 1 134 ? 2.326 -7.313 10.755 1.00 87.38 134 PRO A CA 1
ATOM 1017 C C . PRO A 1 134 ? 2.468 -7.162 12.277 1.00 87.38 134 PRO A C 1
ATOM 1019 O O . PRO A 1 134 ? 1.473 -7.227 12.988 1.00 87.38 134 PRO A O 1
ATOM 1022 N N . ALA A 1 135 ? 3.672 -6.833 12.759 1.00 88.69 135 ALA A N 1
ATOM 1023 C CA . ALA A 1 135 ? 3.939 -6.646 14.184 1.00 88.69 135 ALA A CA 1
ATOM 1024 C C . ALA A 1 135 ? 3.205 -5.429 14.780 1.00 88.69 135 ALA A C 1
ATOM 1026 O O . ALA A 1 135 ? 2.719 -5.487 15.911 1.00 88.69 135 ALA A O 1
ATOM 1027 N N . VAL A 1 136 ? 3.099 -4.327 14.026 1.00 90.19 136 VAL A N 1
ATOM 1028 C CA . VAL A 1 136 ? 2.328 -3.144 14.451 1.00 90.19 136 VAL A CA 1
ATOM 1029 C C . VAL A 1 136 ? 0.844 -3.488 14.550 1.00 90.19 136 VAL A C 1
ATOM 1031 O O . VAL A 1 136 ? 0.195 -3.108 15.522 1.00 90.19 136 VAL A O 1
ATOM 1034 N N . LEU A 1 137 ? 0.315 -4.240 13.581 1.00 90.25 137 LEU A N 1
ATOM 1035 C CA . LEU A 1 137 ? -1.079 -4.676 13.577 1.00 90.25 137 LEU A CA 1
ATOM 1036 C C . LEU A 1 137 ? -1.385 -5.594 14.773 1.00 90.25 137 LEU A C 1
ATOM 1038 O O . LEU A 1 137 ? -2.340 -5.333 15.501 1.00 90.25 137 LEU A O 1
ATOM 1042 N N . ASP A 1 138 ? -0.523 -6.583 15.032 1.00 90.56 138 ASP A N 1
ATOM 1043 C CA . ASP A 1 138 ? -0.627 -7.487 16.189 1.00 90.56 138 ASP A CA 1
ATOM 1044 C C . ASP A 1 138 ? -0.595 -6.715 17.517 1.00 90.56 138 ASP A C 1
ATOM 1046 O O . ASP A 1 138 ? -1.387 -6.972 18.428 1.00 90.56 138 ASP A O 1
ATOM 1050 N N . THR A 1 139 ? 0.299 -5.727 17.622 1.00 92.31 139 THR A N 1
ATOM 1051 C CA . THR A 1 139 ? 0.410 -4.874 18.811 1.00 92.31 139 THR A CA 1
ATOM 1052 C C . THR A 1 139 ? -0.881 -4.096 19.040 1.00 92.31 139 THR A C 1
ATOM 1054 O O . THR A 1 139 ? -1.391 -4.098 20.156 1.00 92.31 139 THR A O 1
ATOM 1057 N N . LEU A 1 140 ? -1.431 -3.462 17.998 1.00 91.56 140 LEU A N 1
ATOM 1058 C CA . LEU A 1 140 ? -2.640 -2.636 18.085 1.00 91.56 140 LEU A CA 1
ATOM 1059 C C . LEU A 1 140 ? -3.891 -3.429 18.489 1.00 91.56 140 LEU A C 1
ATOM 1061 O O . LEU A 1 140 ? -4.717 -2.897 19.235 1.00 91.56 140 LEU A O 1
ATOM 1065 N N . GLU A 1 141 ? -4.018 -4.677 18.035 1.00 91.69 141 GLU A N 1
ATOM 1066 C CA . GLU A 1 141 ? -5.071 -5.594 18.494 1.00 91.69 141 GLU A CA 1
ATOM 1067 C C . GLU A 1 141 ? -4.848 -6.004 19.956 1.00 91.69 141 GLU A C 1
ATOM 1069 O O . GLU A 1 141 ? -5.771 -5.924 20.765 1.00 91.69 141 GLU A O 1
ATOM 1074 N N . THR A 1 142 ? -3.610 -6.346 20.330 1.00 92.25 142 THR A N 1
ATOM 1075 C CA . THR A 1 142 ? -3.258 -6.768 21.700 1.00 92.25 142 THR A CA 1
ATOM 1076 C C . THR A 1 142 ? -3.553 -5.682 22.737 1.00 92.25 142 THR A C 1
ATOM 1078 O O . THR A 1 142 ? -4.051 -5.976 23.821 1.00 92.25 142 THR A O 1
ATOM 1081 N N . ILE A 1 143 ? -3.283 -4.412 22.413 1.00 92.19 143 ILE A N 1
ATOM 1082 C CA . ILE A 1 143 ? -3.563 -3.274 23.307 1.00 92.19 143 ILE A CA 1
ATOM 1083 C C . ILE A 1 143 ? -5.001 -2.735 23.178 1.00 92.19 143 ILE A C 1
ATOM 1085 O O . ILE A 1 143 ? -5.311 -1.680 23.736 1.00 92.19 143 ILE A O 1
ATOM 1089 N N . GLY A 1 144 ? -5.869 -3.409 22.414 1.00 88.19 144 GLY A N 1
ATOM 1090 C CA . GLY A 1 144 ? -7.286 -3.063 22.264 1.00 88.19 144 GLY A CA 1
ATOM 1091 C C . GLY A 1 144 ? -7.558 -1.752 21.519 1.00 88.19 144 GLY A C 1
ATOM 1092 O O . GLY A 1 144 ? -8.641 -1.182 21.650 1.00 88.19 144 GLY A O 1
ATOM 1093 N N . LYS A 1 145 ? -6.589 -1.231 20.753 1.00 90.31 145 LYS A N 1
ATOM 1094 C CA . LYS A 1 145 ? -6.768 -0.010 19.946 1.00 90.31 145 LYS A CA 1
ATOM 1095 C C . LYS A 1 145 ? -7.475 -0.283 18.624 1.00 90.31 145 LYS A C 1
ATOM 1097 O O . LYS A 1 145 ? -8.084 0.631 18.074 1.00 90.31 145 LYS A O 1
ATOM 1102 N N . VAL A 1 146 ? -7.406 -1.519 18.138 1.00 90.44 146 VAL A N 1
ATOM 1103 C CA . VAL A 1 146 ? -8.126 -2.008 16.960 1.00 90.44 146 VAL A CA 1
ATOM 1104 C C . VAL A 1 146 ? -8.955 -3.228 17.384 1.00 90.44 146 VAL A C 1
ATOM 1106 O O . VAL A 1 146 ? -8.414 -4.092 18.074 1.00 90.44 146 VAL A O 1
ATOM 1109 N N . PRO A 1 147 ? -10.246 -3.320 17.009 1.00 88.00 147 PRO A N 1
ATOM 1110 C CA . PRO A 1 147 ? -11.058 -4.503 17.270 1.00 88.00 147 PRO A CA 1
ATOM 1111 C C . PRO A 1 147 ? -10.451 -5.752 16.625 1.00 88.00 147 PRO A C 1
ATOM 1113 O O . PRO A 1 147 ? -10.119 -5.734 15.432 1.00 88.00 147 PRO A O 1
ATOM 1116 N N . MET A 1 148 ? -10.351 -6.824 17.414 1.00 83.56 148 MET A N 1
ATOM 1117 C CA . MET A 1 148 ? -9.867 -8.116 16.935 1.00 83.56 148 MET A CA 1
ATOM 1118 C C . MET A 1 148 ? -10.737 -8.633 15.789 1.00 83.56 148 MET A C 1
ATOM 1120 O O . MET A 1 148 ? -11.953 -8.449 15.794 1.00 83.56 148 MET A O 1
ATOM 1124 N N . GLU A 1 149 ? -10.101 -9.272 14.807 1.00 80.75 149 GLU A N 1
ATOM 1125 C CA . GLU A 1 149 ? -10.777 -9.945 13.683 1.00 80.75 149 GLU A CA 1
ATOM 1126 C C . GLU A 1 149 ? -11.666 -9.035 12.812 1.00 80.75 149 GLU A C 1
ATOM 1128 O O . GLU A 1 149 ? -12.508 -9.510 12.048 1.00 80.75 149 GLU A O 1
ATOM 1133 N N . SER A 1 150 ? -11.465 -7.715 12.858 1.00 87.75 150 SER A N 1
ATOM 1134 C CA . SER A 1 150 ? -12.161 -6.811 11.938 1.00 87.75 150 SER A CA 1
ATOM 1135 C C . SER A 1 150 ? -11.822 -7.121 10.471 1.00 87.75 150 SER A C 1
ATOM 1137 O O . SER A 1 150 ? -10.702 -7.519 10.130 1.00 87.75 150 SER A O 1
ATOM 1139 N N . ALA A 1 151 ? -12.779 -6.893 9.565 1.00 88.81 151 ALA A N 1
ATOM 1140 C CA . ALA A 1 151 ? -12.588 -7.119 8.127 1.00 88.81 151 ALA A CA 1
ATOM 1141 C C . ALA A 1 151 ? -11.380 -6.341 7.562 1.00 88.81 151 ALA A C 1
ATOM 1143 O O . ALA A 1 151 ? -10.634 -6.854 6.720 1.00 88.81 151 ALA A O 1
ATOM 1144 N N . ALA A 1 152 ? -11.141 -5.134 8.083 1.00 89.88 152 ALA A N 1
ATOM 1145 C CA . ALA A 1 152 ? -9.983 -4.311 7.763 1.00 89.88 152 ALA A CA 1
ATOM 1146 C C . ALA A 1 152 ? -8.660 -5.002 8.133 1.00 89.88 152 ALA A C 1
ATOM 1148 O O . ALA A 1 152 ? -7.767 -5.122 7.293 1.00 89.88 152 ALA A O 1
ATOM 1149 N N . VAL A 1 153 ? -8.549 -5.528 9.360 1.00 89.94 153 VAL A N 1
ATOM 1150 C CA . VAL A 1 153 ? -7.378 -6.300 9.812 1.00 89.94 153 VAL A CA 1
ATOM 1151 C C . VAL A 1 153 ? -7.181 -7.538 8.938 1.00 89.94 153 VAL A C 1
ATOM 1153 O O . VAL A 1 153 ? -6.062 -7.804 8.495 1.00 89.94 153 VAL A O 1
ATOM 1156 N N . GLY A 1 154 ? -8.253 -8.276 8.635 1.00 89.38 154 GLY A N 1
ATOM 1157 C CA . GLY A 1 154 ? -8.195 -9.448 7.757 1.00 89.38 154 GLY A CA 1
ATOM 1158 C C . GLY A 1 154 ? -7.649 -9.112 6.365 1.00 89.38 154 GLY A C 1
ATOM 1159 O O . GLY A 1 154 ? -6.767 -9.810 5.855 1.00 89.38 154 GLY A O 1
ATOM 1160 N N . THR A 1 155 ? -8.100 -7.994 5.791 1.00 90.12 155 THR A N 1
ATOM 1161 C CA . THR A 1 155 ? -7.612 -7.466 4.508 1.00 90.12 155 THR A CA 1
ATOM 1162 C C . THR A 1 155 ? -6.125 -7.120 4.575 1.00 90.12 155 THR A C 1
ATOM 1164 O O . THR A 1 155 ? -5.357 -7.535 3.705 1.00 90.12 155 THR A O 1
ATOM 1167 N N . LEU A 1 156 ? -5.687 -6.432 5.634 1.00 89.69 156 LEU A N 1
ATOM 1168 C CA . LEU A 1 156 ? -4.278 -6.086 5.836 1.00 89.69 156 LEU A CA 1
ATOM 1169 C C . LEU A 1 156 ? -3.399 -7.329 5.995 1.00 89.69 156 LEU A C 1
ATOM 1171 O O . LEU A 1 156 ? -2.364 -7.435 5.342 1.00 89.69 156 LEU A O 1
ATOM 1175 N N . ARG A 1 157 ? -3.820 -8.317 6.790 1.00 89.75 157 ARG A N 1
ATOM 1176 C CA . ARG A 1 157 ? -3.088 -9.585 6.951 1.00 89.75 157 ARG A CA 1
ATOM 1177 C C . ARG A 1 157 ? -2.996 -10.356 5.638 1.00 89.75 157 ARG A C 1
ATOM 1179 O O . ARG A 1 157 ? -1.936 -10.883 5.306 1.00 89.75 157 ARG A O 1
ATOM 1186 N N . ALA A 1 158 ? -4.084 -10.428 4.871 1.00 88.38 158 ALA A N 1
ATOM 1187 C CA . ALA A 1 158 ? -4.074 -11.048 3.548 1.00 88.38 158 ALA A CA 1
ATOM 1188 C C . ALA A 1 158 ? -3.102 -10.332 2.601 1.00 88.38 158 ALA A C 1
ATOM 1190 O O . ALA A 1 158 ? -2.332 -10.989 1.901 1.00 88.38 158 ALA A O 1
ATOM 1191 N N . TRP A 1 159 ? -3.085 -9.001 2.632 1.00 86.81 159 TRP A N 1
ATOM 1192 C CA . TRP A 1 159 ? -2.160 -8.189 1.853 1.00 86.81 159 TRP A CA 1
ATOM 1193 C C . TRP A 1 159 ? -0.697 -8.384 2.273 1.00 86.81 159 TRP A C 1
ATOM 1195 O O . TRP A 1 159 ? 0.159 -8.597 1.413 1.00 86.81 159 TRP A O 1
ATOM 1205 N N . PHE A 1 160 ? -0.388 -8.413 3.572 1.00 84.81 160 PHE A N 1
ATOM 1206 C CA . PHE A 1 160 ? 0.969 -8.675 4.065 1.00 84.81 160 PHE A CA 1
ATOM 1207 C C . PHE A 1 160 ? 1.462 -10.090 3.743 1.00 84.81 160 PHE A C 1
ATOM 1209 O O . PHE A 1 160 ? 2.640 -10.263 3.447 1.00 84.81 160 PHE A O 1
ATOM 1216 N N . ARG A 1 161 ? 0.571 -11.090 3.711 1.00 84.94 161 ARG A N 1
ATOM 1217 C CA . ARG A 1 161 ? 0.916 -12.469 3.320 1.00 84.94 161 ARG A CA 1
ATOM 1218 C C . ARG A 1 161 ? 1.257 -12.639 1.840 1.00 84.94 161 ARG A C 1
ATOM 1220 O O . ARG A 1 161 ? 1.782 -13.686 1.472 1.00 84.94 161 ARG A O 1
ATOM 1227 N N . GLN A 1 162 ? 0.961 -11.663 0.978 1.00 81.38 162 GLN A N 1
ATOM 1228 C CA . GLN A 1 162 ? 1.330 -11.771 -0.434 1.00 81.38 162 GLN A CA 1
ATOM 1229 C C . GLN A 1 162 ? 2.859 -11.853 -0.577 1.00 81.38 162 GLN A C 1
ATOM 1231 O O . GLN A 1 162 ? 3.581 -10.984 -0.084 1.00 81.38 162 GLN A O 1
ATOM 1236 N N . ASP A 1 163 ? 3.367 -12.862 -1.281 1.00 74.00 163 ASP A N 1
ATOM 1237 C CA . ASP A 1 163 ? 4.807 -13.006 -1.503 1.00 74.00 163 ASP A CA 1
ATOM 1238 C C . ASP A 1 163 ? 5.305 -11.935 -2.491 1.00 74.00 163 ASP A C 1
ATOM 1240 O O . ASP A 1 163 ? 5.125 -12.033 -3.708 1.00 74.00 163 ASP A O 1
ATOM 1244 N N . GLY A 1 164 ? 5.904 -10.874 -1.944 1.00 72.44 164 GLY A N 1
ATOM 1245 C CA . GLY A 1 164 ? 6.494 -9.793 -2.735 1.00 72.44 164 GLY A CA 1
ATOM 1246 C C . GLY A 1 164 ? 7.789 -10.221 -3.420 1.00 72.44 164 GLY A C 1
ATOM 1247 O O . GLY A 1 164 ? 8.057 -9.797 -4.541 1.00 72.44 164 GLY A O 1
ATOM 1248 N N . GLU A 1 165 ? 8.557 -11.111 -2.795 1.00 77.81 165 GLU A N 1
ATOM 1249 C CA . GLU A 1 165 ? 9.833 -11.600 -3.324 1.00 77.81 165 GLU A CA 1
ATOM 1250 C C . GLU A 1 165 ? 9.630 -12.556 -4.502 1.00 77.81 165 GLU A C 1
ATOM 1252 O O . GLU A 1 165 ? 10.427 -12.585 -5.440 1.00 77.81 165 GLU A O 1
ATOM 1257 N N . ALA A 1 166 ? 8.532 -13.313 -4.532 1.00 79.81 166 ALA A N 1
ATOM 1258 C CA . ALA A 1 166 ? 8.132 -14.046 -5.732 1.00 79.81 166 ALA A CA 1
ATOM 1259 C C . ALA A 1 166 ? 7.853 -13.113 -6.922 1.00 79.81 166 ALA A C 1
ATOM 1261 O O . ALA A 1 166 ? 8.184 -13.463 -8.058 1.00 79.81 166 ALA A O 1
ATOM 1262 N N . ALA A 1 167 ? 7.271 -11.932 -6.683 1.00 79.38 167 ALA A N 1
ATOM 1263 C CA . ALA A 1 167 ? 7.013 -10.955 -7.738 1.00 79.38 167 ALA A CA 1
ATOM 1264 C C . ALA A 1 167 ? 8.316 -10.348 -8.281 1.00 79.38 167 ALA A C 1
ATOM 1266 O O . ALA A 1 167 ? 8.474 -10.270 -9.499 1.00 79.38 167 ALA A O 1
ATOM 1267 N N . TRP A 1 168 ? 9.266 -10.011 -7.402 1.00 81.44 168 TRP A N 1
ATOM 1268 C CA . TRP A 1 168 ? 10.604 -9.552 -7.792 1.00 81.44 168 TRP A CA 1
ATOM 1269 C C . TRP A 1 168 ? 11.371 -10.608 -8.594 1.00 81.44 168 TRP A C 1
ATOM 1271 O O . TRP A 1 168 ? 11.779 -10.339 -9.719 1.00 81.44 168 TRP A O 1
ATOM 1281 N N . ARG A 1 169 ? 11.444 -11.853 -8.107 1.00 83.56 169 ARG A N 1
ATOM 1282 C CA . ARG A 1 169 ? 12.094 -12.962 -8.837 1.00 83.56 169 ARG A CA 1
ATOM 1283 C C . ARG A 1 169 ? 11.434 -13.268 -10.181 1.00 83.56 169 ARG A C 1
ATOM 1285 O O . ARG A 1 169 ? 12.074 -13.768 -11.106 1.00 83.56 169 ARG A O 1
ATOM 1292 N N . LYS A 1 170 ? 10.120 -13.062 -10.305 1.00 83.25 170 LYS A N 1
ATOM 1293 C CA . LYS A 1 170 ? 9.420 -13.201 -11.590 1.00 83.25 170 LYS A CA 1
ATOM 1294 C C . LYS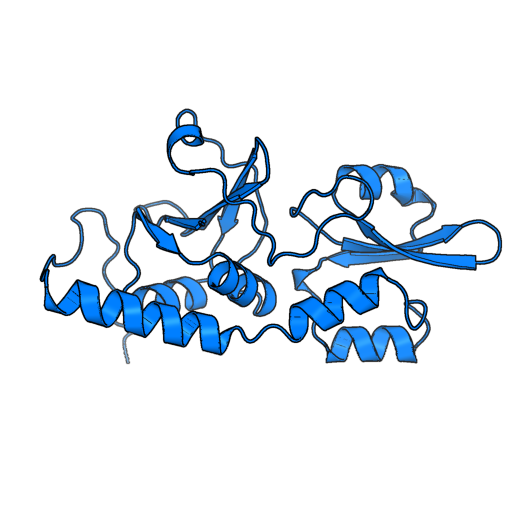 A 1 170 ? 9.826 -12.079 -12.547 1.00 83.25 170 LYS A C 1
ATOM 1296 O O . LYS A 1 170 ? 10.196 -12.390 -13.673 1.00 83.25 170 LYS A O 1
ATOM 1301 N N . LEU A 1 171 ? 9.820 -10.832 -12.077 1.00 82.38 171 LEU A N 1
ATOM 1302 C CA . LEU A 1 171 ? 10.241 -9.663 -12.849 1.00 82.38 171 LEU A CA 1
ATOM 1303 C C . LEU A 1 171 ? 11.682 -9.810 -13.364 1.00 82.38 171 LEU A C 1
ATOM 1305 O O . LEU A 1 171 ? 11.926 -9.638 -14.553 1.00 82.38 171 LEU A O 1
ATOM 1309 N N . GLU A 1 172 ? 12.611 -10.214 -12.497 1.00 82.50 172 GLU A N 1
ATOM 1310 C CA . GLU A 1 172 ? 14.015 -10.456 -12.858 1.00 82.50 172 GLU A CA 1
ATOM 1311 C C . GLU A 1 172 ? 14.161 -11.539 -13.931 1.00 82.50 172 GLU A C 1
ATOM 1313 O O . GLU A 1 172 ? 14.934 -11.383 -14.872 1.00 82.50 172 GLU A O 1
ATOM 1318 N N . ARG A 1 173 ? 13.388 -12.629 -13.841 1.00 82.88 173 ARG A N 1
ATOM 1319 C CA . ARG A 1 173 ? 13.397 -13.687 -14.865 1.00 82.88 173 ARG A CA 1
ATOM 1320 C C . ARG A 1 173 ? 12.826 -13.219 -16.200 1.00 82.88 173 ARG A C 1
ATOM 1322 O O . ARG A 1 173 ? 13.299 -13.666 -17.240 1.00 82.88 173 ARG A O 1
ATOM 1329 N N . GLU A 1 174 ? 11.794 -12.383 -16.188 1.00 80.69 174 GLU A N 1
ATOM 1330 C CA . GLU A 1 174 ? 11.167 -11.861 -17.408 1.00 80.69 174 GLU A CA 1
ATOM 1331 C C . GLU A 1 174 ? 12.076 -10.845 -18.109 1.00 80.69 174 GLU A C 1
ATOM 1333 O O . GLU A 1 174 ? 12.284 -10.937 -19.319 1.00 80.69 174 GLU A O 1
ATOM 1338 N N . LEU A 1 175 ? 12.689 -9.935 -17.351 1.00 75.50 175 LEU A N 1
ATOM 1339 C CA . LEU A 1 175 ? 13.603 -8.929 -17.893 1.00 75.50 175 LEU A CA 1
ATOM 1340 C C . LEU A 1 175 ? 14.976 -9.506 -18.238 1.00 75.50 175 LEU A C 1
ATOM 1342 O O . LEU A 1 175 ? 15.536 -9.140 -19.265 1.00 75.50 175 LEU A O 1
ATOM 1346 N N . GLY A 1 176 ? 15.482 -10.468 -17.464 1.00 62.25 176 GLY A N 1
ATOM 1347 C CA . GLY A 1 176 ? 16.720 -11.181 -17.776 1.00 62.25 176 GLY A CA 1
ATOM 1348 C C . GLY A 1 176 ? 16.652 -11.948 -19.100 1.00 62.25 176 GLY A C 1
ATOM 1349 O O . GLY A 1 176 ? 17.656 -12.037 -19.798 1.00 62.25 176 GLY A O 1
ATOM 1350 N N . LYS A 1 177 ? 15.466 -12.441 -19.491 1.00 59.88 177 LYS A N 1
ATOM 1351 C CA . LYS A 1 177 ? 15.237 -13.023 -20.824 1.00 59.88 177 LYS A CA 1
ATOM 1352 C C . LYS A 1 177 ? 15.219 -11.950 -21.915 1.00 59.88 177 LYS A C 1
ATOM 1354 O O . LYS A 1 177 ? 15.918 -12.090 -22.906 1.00 59.88 177 LYS A O 1
ATOM 1359 N N . ALA A 1 178 ? 14.480 -10.859 -21.710 1.00 56.03 178 ALA A N 1
ATOM 1360 C CA . ALA A 1 178 ? 14.367 -9.781 -22.697 1.00 56.03 178 ALA A CA 1
ATOM 1361 C C . ALA A 1 178 ? 15.683 -9.005 -22.925 1.00 56.03 178 ALA A C 1
ATOM 1363 O O . ALA A 1 178 ? 15.916 -8.481 -24.011 1.00 56.03 178 ALA A O 1
ATOM 1364 N N . GLN A 1 179 ? 16.547 -8.918 -21.909 1.00 50.09 179 GLN A N 1
ATOM 1365 C CA . GLN A 1 179 ? 17.821 -8.198 -21.972 1.00 50.09 179 GLN A CA 1
ATOM 1366 C C . GLN A 1 179 ? 18.935 -9.002 -22.665 1.00 50.09 179 GLN A C 1
ATOM 1368 O O . GLN A 1 179 ? 19.880 -8.400 -23.169 1.00 50.09 179 GLN A O 1
ATOM 1373 N N . GLN A 1 180 ? 18.821 -10.334 -22.749 1.00 47.75 180 GLN A N 1
ATOM 1374 C CA . GLN A 1 180 ? 19.718 -11.147 -23.585 1.00 47.75 180 GLN A CA 1
ATOM 1375 C C . GLN A 1 180 ? 19.499 -10.888 -25.083 1.00 47.75 180 GLN A C 1
ATOM 1377 O O . GLN A 1 180 ? 20.446 -10.999 -25.858 1.00 47.75 180 GLN A O 1
ATOM 1382 N N . ASP A 1 181 ? 18.293 -10.467 -25.472 1.00 46.88 181 ASP A N 1
ATOM 1383 C CA . ASP A 1 181 ? 17.932 -10.243 -26.874 1.00 46.88 181 ASP A CA 1
ATOM 1384 C C . ASP A 1 181 ? 18.239 -8.818 -27.374 1.00 46.88 181 ASP A C 1
ATOM 1386 O O . ASP A 1 181 ? 18.371 -8.603 -28.579 1.00 46.88 181 ASP A O 1
ATOM 1390 N N . LEU A 1 182 ? 18.370 -7.823 -26.485 1.00 42.53 182 LEU A N 1
ATOM 1391 C CA . LEU A 1 182 ? 18.500 -6.408 -26.865 1.00 42.53 182 LEU A CA 1
ATOM 1392 C C . LEU A 1 182 ? 19.463 -5.641 -25.943 1.00 42.53 182 LEU A C 1
ATOM 1394 O O . LEU A 1 182 ? 19.110 -5.222 -24.839 1.00 42.53 182 LEU A O 1
ATOM 1398 N N . ASN A 1 183 ? 20.678 -5.388 -26.435 1.00 47.06 183 ASN A N 1
ATOM 1399 C CA . ASN A 1 183 ? 21.700 -4.600 -25.743 1.00 47.06 183 ASN A CA 1
ATOM 1400 C C . ASN A 1 183 ? 21.501 -3.095 -26.008 1.00 47.06 183 ASN A C 1
ATOM 1402 O O . ASN A 1 183 ? 22.149 -2.515 -26.876 1.00 47.06 183 ASN A O 1
ATOM 1406 N N . LEU A 1 184 ? 20.540 -2.474 -25.318 1.00 51.38 184 LEU A N 1
ATOM 1407 C CA . LEU A 1 184 ? 20.081 -1.113 -25.645 1.00 51.38 184 LEU A CA 1
ATOM 1408 C C . LEU A 1 184 ? 20.823 0.036 -24.945 1.00 51.38 184 LEU A C 1
ATOM 1410 O O . LEU A 1 184 ? 20.524 1.189 -25.237 1.00 51.38 184 LEU A O 1
ATOM 1414 N N . GLY A 1 185 ? 21.803 -0.230 -24.075 1.00 53.94 185 GLY A N 1
ATOM 1415 C CA . GLY A 1 185 ? 22.496 0.836 -23.335 1.00 53.94 185 GLY A CA 1
ATOM 1416 C C . GLY A 1 185 ? 21.552 1.715 -22.483 1.00 53.94 185 GLY A C 1
ATOM 1417 O O . GLY A 1 185 ? 20.351 1.449 -22.401 1.00 53.94 185 GLY A O 1
ATOM 1418 N N . PRO A 1 186 ? 22.075 2.725 -21.766 1.00 53.78 186 PRO A N 1
ATOM 1419 C CA . PRO A 1 186 ? 21.245 3.708 -21.065 1.00 53.78 186 PRO A CA 1
ATOM 1420 C C . PRO A 1 186 ? 20.538 4.643 -22.061 1.00 53.78 186 PRO A C 1
ATOM 1422 O O . PRO A 1 186 ? 21.128 5.033 -23.071 1.00 53.78 186 PRO A O 1
ATOM 1425 N N . ALA A 1 187 ? 19.286 5.023 -21.779 1.00 58.66 187 ALA A N 1
ATOM 1426 C CA . ALA A 1 187 ? 18.585 6.027 -22.587 1.00 58.66 187 ALA A CA 1
ATOM 1427 C C . ALA A 1 187 ? 19.221 7.421 -22.405 1.00 58.66 187 ALA A C 1
ATOM 1429 O O . ALA A 1 187 ? 19.774 7.723 -21.348 1.00 58.66 187 ALA A O 1
ATOM 1430 N N . ALA A 1 188 ? 19.152 8.278 -23.431 1.00 53.34 188 ALA A N 1
ATOM 1431 C CA . ALA A 1 188 ? 19.844 9.575 -23.464 1.00 53.34 188 ALA A CA 1
ATOM 1432 C C . ALA A 1 188 ? 19.443 10.546 -22.330 1.00 53.34 188 ALA A C 1
ATOM 1434 O O . ALA A 1 188 ? 20.184 11.474 -22.019 1.00 53.34 188 ALA A O 1
ATOM 1435 N N . ASP A 1 189 ? 18.284 10.329 -21.710 1.00 56.66 189 ASP A N 1
ATOM 1436 C CA . ASP A 1 189 ? 17.716 11.097 -20.600 1.00 56.66 189 ASP A CA 1
ATOM 1437 C C . ASP A 1 189 ? 17.720 10.334 -19.259 1.00 56.66 189 ASP A C 1
ATOM 1439 O O . ASP A 1 189 ? 17.197 10.819 -18.250 1.00 56.66 189 ASP A O 1
ATOM 1443 N N . GLU A 1 190 ? 18.314 9.139 -19.225 1.00 50.97 190 GLU A N 1
ATOM 1444 C CA . GLU A 1 190 ? 18.354 8.284 -18.047 1.00 50.97 190 GLU A CA 1
ATOM 1445 C C . GLU A 1 190 ? 19.491 8.699 -17.102 1.00 50.97 190 GLU A C 1
ATOM 1447 O O . GLU A 1 190 ? 20.657 8.759 -17.487 1.00 50.97 190 GLU A O 1
ATOM 1452 N N . LEU A 1 191 ? 19.163 8.957 -15.827 1.00 48.19 191 LEU A N 1
ATOM 1453 C CA . LEU A 1 191 ? 20.170 9.264 -14.804 1.00 48.19 191 LEU A CA 1
ATOM 1454 C C . LEU A 1 191 ? 21.231 8.151 -14.763 1.00 48.19 191 LEU A C 1
ATOM 1456 O O . LEU A 1 191 ? 20.836 6.993 -14.580 1.00 48.19 191 LEU A O 1
ATOM 1460 N N . PRO A 1 192 ? 22.539 8.456 -14.844 1.00 53.81 192 PRO A N 1
ATOM 1461 C CA . PRO A 1 192 ? 23.569 7.447 -14.648 1.00 53.81 192 PRO A CA 1
ATOM 1462 C C . PRO A 1 192 ? 23.415 6.814 -13.260 1.00 53.81 192 PRO A C 1
ATOM 1464 O O . PRO A 1 192 ? 22.959 7.457 -12.308 1.00 53.81 192 PRO A O 1
ATOM 1467 N N . LEU A 1 193 ? 23.751 5.529 -13.142 1.00 48.28 193 LEU A N 1
ATOM 1468 C CA . LEU A 1 193 ? 23.960 4.919 -11.833 1.00 48.28 193 LEU A CA 1
ATOM 1469 C C . LEU A 1 193 ? 25.141 5.667 -11.217 1.00 48.28 193 LEU A C 1
ATOM 1471 O O . LEU A 1 193 ? 26.266 5.519 -11.678 1.00 48.28 193 LEU A O 1
ATOM 1475 N N . GLY A 1 194 ? 24.873 6.551 -10.258 1.00 44.97 194 GLY A N 1
ATOM 1476 C CA . GLY A 1 194 ? 25.947 7.178 -9.509 1.00 44.97 194 GLY A CA 1
ATOM 1477 C C . GLY A 1 194 ? 26.730 6.072 -8.818 1.00 44.97 194 GLY A C 1
ATOM 1478 O O . GLY A 1 194 ? 26.154 5.352 -7.999 1.00 44.97 194 GLY A O 1
ATOM 1479 N N . ASP A 1 195 ? 28.010 5.934 -9.159 1.00 43.16 195 ASP A N 1
ATOM 1480 C CA . ASP A 1 195 ? 28.955 5.204 -8.330 1.00 43.16 195 ASP A CA 1
ATOM 1481 C C . ASP A 1 195 ? 28.892 5.851 -6.949 1.00 43.16 195 ASP A C 1
ATOM 1483 O O . ASP A 1 195 ? 29.316 6.992 -6.747 1.00 43.16 195 ASP A O 1
ATOM 1487 N N . ALA A 1 196 ? 28.286 5.145 -5.996 1.00 39.69 196 ALA A N 1
ATOM 1488 C CA . ALA A 1 196 ? 28.455 5.487 -4.602 1.00 39.69 196 ALA A CA 1
ATOM 1489 C C . ALA A 1 196 ? 29.943 5.281 -4.314 1.00 39.69 196 ALA A C 1
ATOM 1491 O O . ALA A 1 196 ? 30.426 4.149 -4.249 1.00 39.69 196 ALA A O 1
ATOM 1492 N N . GLY A 1 197 ? 30.664 6.400 -4.249 1.00 37.12 197 GLY A N 1
ATOM 1493 C CA . GLY A 1 197 ? 32.050 6.449 -3.825 1.00 37.12 197 GLY A CA 1
ATOM 1494 C C . GLY A 1 197 ? 32.246 5.655 -2.535 1.00 37.12 197 GLY A C 1
ATOM 1495 O O . GLY A 1 197 ? 31.371 5.626 -1.668 1.00 37.12 197 GLY A O 1
ATOM 1496 N N . ARG A 1 198 ? 33.395 4.981 -2.498 1.00 34.22 198 ARG A N 1
ATOM 1497 C CA . ARG A 1 198 ? 33.961 4.268 -1.352 1.00 34.22 198 ARG A CA 1
ATOM 1498 C C . ARG A 1 198 ? 33.962 5.099 -0.075 1.00 34.22 198 ARG A C 1
ATOM 1500 O O . ARG A 1 198 ? 34.195 6.323 -0.185 1.00 34.22 198 ARG A O 1
#